Protein AF-A0A286IKY8-F1 (afdb_monomer)

Foldseek 3Di:
DEAEAFDFPVDDDPVLVLCLLLLDLEYEYAALLAQCNVVVVSGIDQVVSRVVVNRQYAHEAECCQVCPNDDCCRHPLVSLLSSLVVCLVSVHQAYEYPQHAQEDDPSSLVSLQSNLVSCVVSNHFYEYENQALRGDLVVVVSGQAYEHHQQQQLDAHDPSCVVCQLRYEYHHEQDQALVSQVVSQVSSLVNVHLYYYYYNHPVNHDDHPHVSVSSVVLQVPQDPFDWDWAQEDAQQDKIKIFGPSAPAKKFKPQDLPDPHGPDIDRMDIDRDRAWTKMWMARPRNSDPRDTDIGIRHYAYQEDEDDAEDDDEEDEEEHQAEYEYQYEYDANYEYEYEYQHDYHDDPNYHYDPNYHYHYYNDGPRD

Structure (mmCIF, N/CA/C/O backbone):
data_AF-A0A286IKY8-F1
#
_entry.id   AF-A0A286IKY8-F1
#
loop_
_atom_site.group_PDB
_atom_site.id
_atom_site.type_symbol
_atom_site.label_atom_id
_atom_site.label_alt_id
_atom_site.label_comp_id
_atom_site.label_asym_id
_atom_site.label_entity_id
_atom_site.label_seq_id
_atom_site.pdbx_PDB_ins_code
_atom_site.Cartn_x
_atom_site.Cartn_y
_atom_site.Cartn_z
_atom_site.occupancy
_atom_site.B_iso_or_equiv
_atom_site.auth_seq_id
_atom_site.auth_comp_id
_atom_site.auth_asym_id
_atom_site.auth_atom_id
_atom_site.pdbx_PDB_model_num
ATOM 1 N N . MET A 1 1 ? 6.540 4.574 1.053 1.00 87.94 1 MET A N 1
ATOM 2 C CA . MET A 1 1 ? 7.949 4.975 1.176 1.00 87.94 1 MET A CA 1
ATOM 3 C C . MET A 1 1 ? 8.767 4.182 0.192 1.00 87.94 1 MET A C 1
ATOM 5 O O . MET A 1 1 ? 8.646 2.967 0.194 1.00 87.94 1 MET A O 1
ATOM 9 N N . VAL A 1 2 ? 9.533 4.868 -0.648 1.00 89.56 2 VAL A N 1
ATOM 10 C CA . VAL A 1 2 ? 10.526 4.278 -1.551 1.00 89.56 2 VAL A CA 1
ATOM 11 C C . VAL A 1 2 ? 11.903 4.558 -0.968 1.00 89.56 2 VAL A C 1
ATOM 13 O O . VAL A 1 2 ? 12.205 5.714 -0.660 1.00 89.56 2 VAL A O 1
ATOM 16 N N . TYR A 1 3 ? 12.705 3.514 -0.790 1.00 91.56 3 TYR A N 1
ATOM 17 C CA . TYR A 1 3 ? 14.070 3.611 -0.290 1.00 91.56 3 TYR A CA 1
ATOM 18 C C . TYR A 1 3 ? 14.942 2.603 -1.039 1.00 91.56 3 TYR A C 1
ATOM 20 O O . TYR A 1 3 ? 14.716 1.406 -0.962 1.00 91.56 3 TYR A O 1
ATOM 28 N N . TYR A 1 4 ? 15.903 3.088 -1.822 1.00 89.50 4 TYR A N 1
ATOM 29 C CA . TYR A 1 4 ? 16.779 2.260 -2.660 1.00 89.50 4 TYR A CA 1
ATOM 30 C C . TYR A 1 4 ? 18.236 2.280 -2.218 1.00 89.50 4 TYR A C 1
ATOM 32 O O . TYR A 1 4 ? 19.081 1.654 -2.864 1.00 89.50 4 TYR A O 1
ATOM 40 N N . SER A 1 5 ? 18.549 2.987 -1.131 1.00 88.06 5 SER A N 1
ATOM 41 C CA . SER A 1 5 ? 19.886 2.935 -0.551 1.00 88.06 5 SER A CA 1
ATOM 42 C C . SER A 1 5 ? 20.205 1.514 -0.111 1.00 88.06 5 SER A C 1
ATOM 44 O O . SER A 1 5 ? 19.348 0.817 0.422 1.00 88.06 5 SER A O 1
ATOM 46 N N . TYR A 1 6 ? 21.446 1.080 -0.301 1.00 89.44 6 TYR A N 1
ATOM 47 C CA . TYR A 1 6 ? 21.861 -0.213 0.223 1.00 89.44 6 TYR A CA 1
ATOM 48 C C . TYR A 1 6 ? 21.881 -0.187 1.757 1.00 89.44 6 TYR A C 1
ATOM 50 O O . TYR A 1 6 ? 22.531 0.662 2.370 1.00 89.44 6 TYR A O 1
ATOM 58 N N . HIS A 1 7 ? 21.230 -1.168 2.371 1.00 90.81 7 HIS A N 1
ATOM 59 C CA . HIS A 1 7 ? 21.381 -1.494 3.781 1.00 90.81 7 HIS A CA 1
ATOM 60 C C . HIS A 1 7 ? 21.280 -3.006 3.976 1.00 90.81 7 HIS A C 1
ATOM 62 O O . HIS A 1 7 ? 20.642 -3.706 3.195 1.00 90.81 7 HIS A O 1
ATOM 68 N N . ASP A 1 8 ? 21.921 -3.506 5.028 1.00 94.00 8 ASP A N 1
ATOM 69 C CA . ASP A 1 8 ? 21.851 -4.909 5.423 1.00 94.00 8 ASP A CA 1
ATOM 70 C C . ASP A 1 8 ? 21.133 -5.015 6.767 1.00 94.00 8 ASP A C 1
ATOM 72 O O . ASP A 1 8 ? 21.665 -4.629 7.811 1.00 94.00 8 ASP A O 1
ATOM 76 N N . ASP A 1 9 ? 19.904 -5.523 6.741 1.00 95.81 9 ASP A N 1
ATOM 77 C CA . ASP A 1 9 ? 19.073 -5.641 7.937 1.00 95.81 9 ASP A CA 1
ATOM 78 C C . ASP A 1 9 ? 19.494 -6.754 8.893 1.00 95.81 9 ASP A C 1
ATOM 80 O O . ASP A 1 9 ? 18.988 -6.790 10.025 1.00 95.81 9 ASP A O 1
ATOM 84 N N . SER A 1 10 ? 20.405 -7.638 8.469 1.00 93.88 10 SER A N 1
ATOM 85 C CA . SER A 1 10 ? 20.982 -8.677 9.327 1.00 93.88 10 SER A CA 1
ATOM 86 C C . SER A 1 10 ? 21.936 -8.101 10.378 1.00 93.88 10 SER A C 1
ATOM 88 O O . SER A 1 10 ? 22.190 -8.738 11.403 1.00 93.88 10 SER A O 1
ATOM 90 N N . ILE A 1 11 ? 22.395 -6.863 10.173 1.00 94.25 11 ILE A N 1
ATOM 91 C CA . ILE A 1 11 ? 23.236 -6.113 11.103 1.00 94.25 11 ILE A CA 1
ATOM 92 C C . ILE A 1 11 ? 22.561 -4.794 11.520 1.00 94.25 11 ILE A C 1
ATOM 94 O O . ILE A 1 11 ? 21.665 -4.294 10.834 1.00 94.25 11 ILE A O 1
ATOM 98 N N . PRO A 1 12 ? 22.947 -4.201 12.665 1.00 95.12 12 PRO A N 1
ATOM 99 C CA . PRO A 1 12 ? 22.440 -2.893 13.062 1.00 95.12 12 PRO A CA 1
ATOM 100 C C . PRO A 1 12 ? 22.751 -1.828 12.005 1.00 95.12 12 PRO A C 1
ATOM 102 O O . PRO A 1 12 ? 23.910 -1.608 11.659 1.00 95.12 12 PRO A O 1
ATOM 105 N N . ASN A 1 13 ? 21.718 -1.141 11.520 1.00 94.38 13 ASN A N 1
ATOM 106 C CA . ASN A 1 13 ? 21.860 -0.053 10.561 1.00 94.38 13 ASN A CA 1
ATOM 107 C C . ASN A 1 13 ? 20.809 1.049 10.813 1.00 94.38 13 ASN A C 1
ATOM 109 O O . ASN A 1 13 ? 19.749 0.814 11.410 1.00 94.38 13 ASN A O 1
ATOM 113 N N . ALA A 1 14 ? 21.132 2.276 10.395 1.00 93.06 14 ALA A N 1
ATOM 114 C CA . ALA A 1 14 ? 20.281 3.441 10.628 1.00 93.06 14 ALA A CA 1
ATOM 115 C C . ALA A 1 14 ? 18.986 3.392 9.806 1.00 93.06 14 ALA A C 1
ATOM 117 O O . ALA A 1 14 ? 17.936 3.746 10.334 1.00 93.06 14 ALA A O 1
ATOM 118 N N . ALA A 1 15 ? 19.042 2.903 8.560 1.00 92.81 15 ALA A N 1
ATOM 119 C CA . ALA A 1 15 ? 17.877 2.800 7.683 1.00 92.81 15 ALA A CA 1
ATOM 120 C C . ALA A 1 15 ? 16.773 1.958 8.338 1.00 92.81 15 ALA A C 1
ATOM 122 O O . ALA A 1 15 ? 15.713 2.487 8.655 1.00 92.81 15 ALA A O 1
ATOM 123 N N . LYS A 1 16 ? 17.061 0.705 8.698 1.00 94.81 16 LYS A N 1
ATOM 124 C CA . LYS A 1 16 ? 16.155 -0.182 9.441 1.00 94.81 16 LYS A CA 1
ATOM 125 C C . LYS A 1 16 ? 15.570 0.483 10.679 1.00 94.81 16 LYS A C 1
ATOM 127 O O . LYS A 1 16 ? 14.360 0.456 10.886 1.00 94.81 16 LYS A O 1
ATOM 132 N N . THR A 1 17 ? 16.422 1.090 11.506 1.00 94.44 17 THR A N 1
ATOM 133 C CA . THR A 1 17 ? 15.991 1.759 12.744 1.00 94.44 17 THR A CA 1
ATOM 134 C C . THR A 1 17 ? 14.979 2.866 12.448 1.00 94.44 17 THR A C 1
ATOM 136 O O . THR A 1 17 ? 13.931 2.950 13.092 1.00 94.44 17 THR A O 1
ATOM 139 N N . ASN A 1 18 ? 15.256 3.677 11.432 1.00 92.62 18 ASN A N 1
ATOM 140 C CA . ASN A 1 18 ? 14.404 4.777 11.018 1.00 92.62 18 ASN A CA 1
ATOM 141 C C . ASN A 1 18 ? 13.069 4.280 10.433 1.00 92.62 18 ASN A C 1
ATOM 143 O O . ASN A 1 18 ? 12.006 4.758 10.833 1.00 92.62 18 ASN A O 1
ATOM 147 N N . ILE A 1 19 ? 13.101 3.261 9.569 1.00 92.50 19 ILE A N 1
ATOM 148 C CA . ILE A 1 19 ? 11.909 2.642 8.969 1.00 92.50 19 ILE A CA 1
ATOM 149 C C . ILE A 1 19 ? 10.996 2.049 10.051 1.00 92.50 19 ILE A C 1
ATOM 151 O O . ILE A 1 19 ? 9.793 2.313 10.064 1.00 92.50 19 ILE A O 1
ATOM 155 N N . LEU A 1 20 ? 11.561 1.289 10.996 1.00 91.50 20 LEU A N 1
ATOM 156 C CA . LEU A 1 20 ? 10.813 0.694 12.112 1.00 91.50 20 LEU A CA 1
ATOM 157 C C . LEU A 1 20 ? 10.229 1.749 13.062 1.00 91.50 20 LEU A C 1
ATOM 159 O O . LEU A 1 20 ? 9.228 1.487 13.734 1.00 91.50 20 LEU A O 1
ATOM 163 N N . THR A 1 21 ? 10.843 2.931 13.113 1.00 89.62 21 THR A N 1
ATOM 164 C CA . THR A 1 21 ? 10.357 4.059 13.910 1.00 89.62 21 THR A CA 1
ATOM 165 C C . THR A 1 21 ? 9.154 4.728 13.251 1.00 89.62 21 THR A C 1
ATOM 167 O O . THR A 1 21 ? 8.161 4.974 13.933 1.00 89.62 21 THR A O 1
ATOM 170 N N . VAL A 1 22 ? 9.215 5.004 11.942 1.00 87.69 22 VAL A N 1
ATOM 171 C CA . VAL A 1 22 ? 8.148 5.746 11.243 1.00 87.69 22 VAL A CA 1
ATOM 172 C C . VAL A 1 22 ? 6.988 4.871 10.767 1.00 87.69 22 VAL A C 1
ATOM 174 O O . VAL A 1 22 ? 5.881 5.377 10.634 1.00 87.69 22 VAL A O 1
ATOM 177 N N . LYS A 1 23 ? 7.223 3.569 10.543 1.00 89.62 23 LYS A N 1
ATOM 178 C CA . LYS A 1 23 ? 6.213 2.557 10.179 1.00 89.62 23 LYS A CA 1
ATOM 179 C C . LYS A 1 23 ? 5.315 2.975 8.999 1.00 89.62 23 LYS A C 1
ATOM 181 O O . LYS A 1 23 ? 4.111 3.151 9.183 1.00 89.62 23 LYS A O 1
ATOM 186 N N . PRO A 1 24 ? 5.868 3.129 7.783 1.00 89.06 24 PRO A N 1
ATOM 187 C CA . PRO A 1 24 ? 5.057 3.512 6.632 1.00 89.06 24 PRO A CA 1
ATOM 188 C C . PRO A 1 24 ? 4.072 2.390 6.263 1.00 89.06 24 PRO A C 1
ATOM 190 O O . PRO A 1 24 ? 4.386 1.214 6.429 1.00 89.06 24 PRO A O 1
ATOM 193 N N . ASP A 1 25 ? 2.918 2.720 5.676 1.00 86.19 25 ASP A N 1
ATOM 194 C CA . ASP A 1 25 ? 1.968 1.696 5.201 1.00 86.19 25 ASP A CA 1
ATOM 195 C C . ASP A 1 25 ? 2.579 0.785 4.128 1.00 86.19 25 ASP A C 1
ATOM 197 O O . ASP A 1 25 ? 2.301 -0.415 4.071 1.00 86.19 25 ASP A O 1
ATOM 201 N N . ILE A 1 26 ? 3.400 1.383 3.260 1.00 91.56 26 ILE A N 1
ATOM 202 C CA . ILE A 1 26 ? 4.091 0.741 2.145 1.00 91.56 26 ILE A CA 1
ATOM 203 C C . ILE A 1 26 ? 5.582 1.060 2.237 1.00 91.56 26 ILE A C 1
ATOM 205 O O . ILE A 1 26 ? 5.962 2.230 2.338 1.00 91.56 26 ILE A O 1
ATOM 209 N N . LEU A 1 27 ? 6.409 0.025 2.125 1.00 94.56 27 LEU A N 1
ATOM 210 C CA . LEU A 1 27 ? 7.852 0.110 1.925 1.00 94.56 27 LEU A CA 1
ATOM 211 C C . LEU A 1 27 ? 8.186 -0.525 0.571 1.00 94.56 27 LEU A C 1
ATOM 213 O O . LEU A 1 27 ? 7.898 -1.700 0.376 1.00 94.56 27 LEU A O 1
ATOM 217 N N . ILE A 1 28 ? 8.763 0.244 -0.345 1.00 95.75 28 ILE A N 1
ATOM 218 C CA . ILE A 1 28 ? 9.339 -0.233 -1.604 1.00 95.75 28 ILE A CA 1
ATOM 219 C C . ILE A 1 28 ? 10.854 -0.179 -1.432 1.00 95.75 28 ILE A C 1
ATOM 221 O O . ILE A 1 28 ? 11.401 0.906 -1.229 1.00 95.75 28 ILE A O 1
ATOM 225 N N . ASP A 1 29 ? 11.496 -1.344 -1.461 1.00 94.81 29 ASP A N 1
ATOM 226 C CA . ASP A 1 29 ? 12.912 -1.506 -1.122 1.00 94.81 29 ASP A CA 1
ATOM 227 C C . ASP A 1 29 ? 13.522 -2.724 -1.840 1.00 94.81 29 ASP A C 1
ATOM 229 O O . ASP A 1 29 ? 12.834 -3.489 -2.519 1.00 94.81 29 ASP A O 1
ATOM 233 N N . ASN A 1 30 ? 14.827 -2.924 -1.701 1.00 92.75 30 ASN A N 1
ATOM 234 C CA . ASN A 1 30 ? 15.568 -4.029 -2.285 1.00 92.75 30 ASN A CA 1
ATOM 235 C C . ASN A 1 30 ? 15.693 -5.183 -1.284 1.00 92.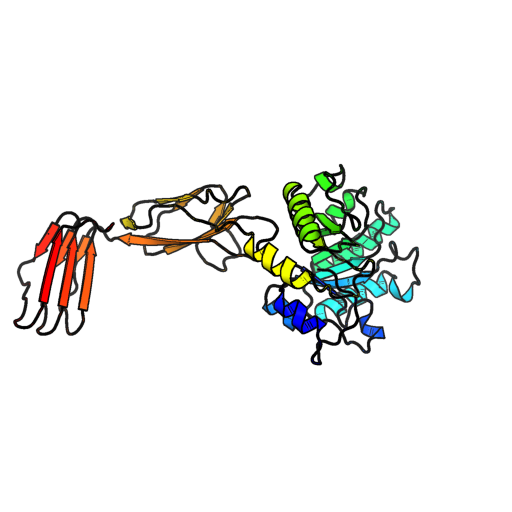75 30 ASN A C 1
ATOM 237 O O . ASN A 1 30 ? 16.496 -5.135 -0.349 1.00 92.75 30 ASN A O 1
ATOM 241 N N . THR A 1 31 ? 14.926 -6.253 -1.497 1.00 95.44 31 THR A N 1
ATOM 242 C CA . THR A 1 31 ? 15.091 -7.502 -0.734 1.00 95.44 31 THR A CA 1
ATOM 243 C C . THR A 1 31 ? 16.221 -8.365 -1.322 1.00 95.44 31 THR A C 1
ATOM 245 O O . THR A 1 31 ? 16.626 -8.139 -2.470 1.00 95.44 31 THR A O 1
ATOM 248 N N . PRO A 1 32 ? 16.729 -9.378 -0.591 1.00 94.75 32 PRO A N 1
ATOM 249 C CA . PRO A 1 32 ? 17.737 -10.320 -1.097 1.00 94.75 32 PRO A CA 1
ATOM 250 C C . PRO A 1 32 ? 17.421 -10.983 -2.450 1.00 94.75 32 PRO A C 1
ATOM 252 O O . PRO A 1 32 ? 18.321 -11.202 -3.258 1.00 94.75 32 PRO A O 1
ATOM 255 N N . GLY A 1 33 ? 16.155 -11.289 -2.722 1.00 93.25 33 GLY A N 1
ATOM 256 C CA . GLY A 1 33 ? 15.657 -11.844 -3.982 1.00 93.25 33 GLY A CA 1
ATOM 257 C C . GLY A 1 33 ? 15.269 -10.801 -5.037 1.00 93.25 33 GLY A C 1
ATOM 258 O O . GLY A 1 33 ? 14.928 -11.175 -6.161 1.00 93.25 33 GLY A O 1
ATOM 259 N N . GLY A 1 34 ? 15.311 -9.510 -4.694 1.00 92.25 34 GLY A N 1
ATOM 260 C CA . GLY A 1 34 ? 14.986 -8.396 -5.585 1.00 92.25 34 GLY A CA 1
ATOM 261 C C . GLY A 1 34 ? 16.071 -8.104 -6.628 1.00 92.25 34 GLY A C 1
ATOM 262 O O . GLY A 1 34 ? 17.008 -8.875 -6.846 1.00 92.25 34 GLY A O 1
ATOM 263 N N . LEU A 1 35 ? 15.962 -6.956 -7.301 1.00 91.00 35 LEU A N 1
ATOM 264 C CA . LEU A 1 35 ? 16.852 -6.568 -8.401 1.00 91.00 35 LEU A CA 1
ATOM 265 C C . LEU A 1 35 ? 18.336 -6.560 -8.017 1.00 91.00 35 LEU A C 1
ATOM 267 O O . LEU A 1 35 ? 19.166 -7.093 -8.756 1.00 91.00 35 LEU A O 1
ATOM 271 N N . TYR A 1 36 ? 18.655 -5.938 -6.882 1.00 88.12 36 TYR A N 1
ATOM 272 C CA . TYR A 1 36 ? 20.033 -5.692 -6.450 1.00 88.12 36 TYR A CA 1
ATOM 273 C C . TYR A 1 36 ? 20.557 -6.714 -5.439 1.00 88.12 36 TYR A C 1
ATOM 275 O O . TYR A 1 36 ? 21.761 -6.759 -5.203 1.00 88.12 36 TYR A O 1
ATOM 283 N N . GLY A 1 37 ? 19.694 -7.569 -4.887 1.00 84.06 37 GLY A N 1
ATOM 284 C CA . GLY A 1 37 ? 20.073 -8.546 -3.868 1.00 84.06 37 GLY A CA 1
ATOM 285 C C . GLY A 1 37 ? 21.242 -9.460 -4.273 1.00 84.06 37 GLY A C 1
ATOM 286 O O . GLY A 1 37 ? 22.227 -9.508 -3.535 1.00 84.06 37 GLY A O 1
ATOM 287 N N . PRO A 1 38 ? 21.256 -10.070 -5.479 1.00 81.75 38 PRO A N 1
ATOM 288 C CA . PRO A 1 38 ? 22.392 -10.880 -5.933 1.00 81.75 38 PRO A CA 1
ATOM 289 C C . PRO A 1 38 ? 23.724 -10.118 -6.009 1.00 81.75 38 PRO A C 1
ATOM 291 O O . PRO A 1 38 ? 24.781 -10.690 -5.752 1.00 81.75 38 PRO A O 1
ATOM 294 N N . GLY A 1 39 ? 23.684 -8.825 -6.352 1.00 78.88 39 GLY A N 1
ATOM 295 C CA . GLY A 1 39 ? 24.868 -7.956 -6.378 1.00 78.88 39 GLY A CA 1
ATOM 296 C C . GLY A 1 39 ? 25.340 -7.534 -4.984 1.00 78.88 39 GLY A C 1
ATOM 297 O O . GLY A 1 39 ? 26.502 -7.180 -4.811 1.00 78.88 39 GLY A O 1
ATOM 298 N N . ASN A 1 40 ? 24.458 -7.639 -3.994 1.00 81.62 40 ASN A N 1
ATOM 299 C CA . ASN A 1 40 ? 24.672 -7.250 -2.608 1.00 81.62 40 ASN A CA 1
ATOM 300 C C . ASN A 1 40 ? 24.898 -8.467 -1.698 1.00 81.62 40 ASN A C 1
ATOM 302 O O . ASN A 1 40 ? 24.509 -8.454 -0.542 1.00 81.62 40 ASN A O 1
ATOM 306 N N . PHE A 1 41 ? 25.483 -9.558 -2.199 1.00 86.00 41 PHE A N 1
ATOM 307 C CA . PHE A 1 41 ? 25.698 -10.786 -1.411 1.00 86.00 41 PHE A CA 1
ATOM 308 C C . PHE A 1 41 ? 24.411 -11.382 -0.806 1.00 86.00 41 PHE A C 1
ATOM 310 O O . PHE A 1 41 ? 24.464 -12.072 0.211 1.00 86.00 41 PHE A O 1
ATOM 317 N N . ASN A 1 42 ? 23.259 -11.143 -1.442 1.00 84.06 42 ASN A N 1
ATOM 318 C CA . ASN A 1 42 ? 21.929 -11.499 -0.943 1.00 84.06 42 ASN A CA 1
ATOM 319 C C . ASN A 1 42 ? 21.602 -10.876 0.427 1.00 84.06 42 ASN A C 1
ATOM 321 O O . ASN A 1 42 ? 20.874 -11.469 1.222 1.00 84.06 42 ASN A O 1
ATOM 325 N N . SER A 1 43 ? 22.132 -9.686 0.712 1.00 88.62 43 SER A N 1
ATOM 326 C CA . SER A 1 43 ? 21.675 -8.836 1.809 1.00 88.62 43 SER A CA 1
ATOM 327 C C . SER A 1 43 ? 20.768 -7.716 1.286 1.00 88.62 43 SER A C 1
ATOM 329 O O . SER A 1 43 ? 20.701 -7.440 0.083 1.00 88.62 43 SER A O 1
ATOM 331 N N . GLY A 1 44 ? 20.016 -7.098 2.193 1.00 92.88 44 GLY A N 1
ATOM 332 C CA . GLY A 1 44 ? 19.038 -6.072 1.850 1.00 92.88 44 GLY A CA 1
ATOM 333 C C . GLY A 1 44 ? 18.014 -5.849 2.957 1.00 92.88 44 GLY A C 1
ATOM 334 O O . GLY A 1 44 ? 18.219 -6.232 4.116 1.00 92.88 44 GLY A O 1
ATOM 335 N N . CYS A 1 45 ? 16.871 -5.298 2.555 1.00 95.19 45 CYS A N 1
ATOM 336 C CA . CYS A 1 45 ? 15.668 -5.218 3.370 1.00 95.19 45 CYS A CA 1
ATOM 337 C C . CYS A 1 45 ? 15.142 -6.629 3.686 1.00 95.19 45 CYS A C 1
ATOM 339 O O . CYS A 1 45 ? 14.817 -7.382 2.767 1.00 95.19 45 CYS A O 1
ATOM 341 N N . ILE A 1 46 ? 15.009 -6.982 4.973 1.00 96.44 46 ILE A N 1
ATOM 342 C CA . ILE A 1 46 ? 14.454 -8.276 5.422 1.00 96.44 46 ILE A CA 1
ATOM 343 C C . ILE A 1 46 ? 12.956 -8.106 5.753 1.00 96.44 46 ILE A C 1
ATOM 345 O O . ILE A 1 46 ? 12.621 -7.566 6.814 1.00 96.44 46 ILE A O 1
ATOM 349 N N . PRO A 1 47 ? 12.022 -8.586 4.903 1.00 96.38 47 PRO A N 1
ATOM 350 C CA . PRO A 1 47 ? 10.591 -8.292 5.033 1.00 96.38 47 PRO A CA 1
ATOM 351 C C . PRO A 1 47 ? 9.945 -8.712 6.358 1.00 96.38 47 PRO A C 1
ATOM 353 O O . PRO A 1 47 ? 9.019 -8.048 6.832 1.00 96.38 47 PRO A O 1
ATOM 356 N N . SER A 1 48 ? 10.418 -9.791 6.986 1.00 94.88 48 SER A N 1
ATOM 357 C CA . SER A 1 48 ? 9.850 -10.315 8.238 1.00 94.88 48 SER A CA 1
ATOM 358 C C . SER A 1 48 ? 9.963 -9.338 9.417 1.00 94.88 48 SER A C 1
ATOM 360 O O . SER A 1 48 ? 9.118 -9.360 10.312 1.00 94.88 48 SER A O 1
ATOM 362 N N . TYR A 1 49 ? 10.933 -8.417 9.405 1.00 95.12 49 TYR A N 1
ATOM 363 C CA . TYR A 1 49 ? 11.048 -7.385 10.441 1.00 95.12 49 TYR A CA 1
ATOM 364 C C . TYR A 1 49 ? 9.954 -6.320 10.362 1.00 95.12 49 TYR A C 1
ATOM 366 O O . TYR A 1 49 ? 9.568 -5.771 11.396 1.00 95.12 49 TYR A O 1
ATOM 374 N N . TYR A 1 50 ? 9.441 -6.058 9.160 1.00 94.56 50 TYR A N 1
ATOM 375 C CA . TYR A 1 50 ? 8.493 -4.980 8.879 1.00 94.56 50 TYR A CA 1
ATOM 376 C C . TYR A 1 50 ? 7.052 -5.486 8.789 1.00 94.56 50 TYR A C 1
ATOM 378 O O . TYR A 1 50 ? 6.135 -4.866 9.326 1.00 94.56 50 TYR A O 1
ATOM 386 N N . THR A 1 51 ? 6.842 -6.640 8.155 1.00 89.69 51 THR A N 1
ATOM 387 C CA . THR A 1 51 ? 5.505 -7.219 7.935 1.00 89.69 51 THR A CA 1
ATOM 388 C C . THR A 1 51 ? 4.777 -7.545 9.240 1.00 89.69 51 THR A C 1
ATOM 390 O O . THR A 1 51 ? 3.573 -7.320 9.333 1.00 89.69 51 THR A O 1
ATOM 393 N N . GLN A 1 52 ? 5.497 -7.962 10.288 1.00 87.62 52 GLN A N 1
ATOM 394 C CA . GLN A 1 52 ? 4.937 -8.146 11.638 1.00 87.62 52 GLN A CA 1
ATOM 395 C C . GLN A 1 52 ? 4.377 -6.850 12.259 1.00 87.62 52 GLN A C 1
ATOM 397 O O . GLN A 1 52 ? 3.566 -6.907 13.179 1.00 87.62 52 GLN A O 1
ATOM 402 N N . LEU A 1 53 ? 4.798 -5.682 11.762 1.00 85.25 53 LEU A N 1
ATOM 403 C CA . LEU A 1 53 ? 4.302 -4.365 12.173 1.00 85.25 53 LEU A CA 1
ATOM 404 C C . LEU A 1 53 ? 3.170 -3.853 11.268 1.00 85.25 53 LEU A C 1
ATOM 406 O O . LEU A 1 53 ? 2.752 -2.708 11.408 1.00 85.25 53 LEU A O 1
ATOM 410 N N . GLY A 1 54 ? 2.694 -4.673 10.326 1.00 87.62 54 GLY A N 1
ATOM 411 C CA . GLY A 1 54 ? 1.675 -4.295 9.345 1.00 87.62 54 GLY A CA 1
ATOM 412 C C . GLY A 1 54 ? 2.209 -3.527 8.130 1.00 87.62 54 GLY A C 1
ATOM 413 O O . GLY A 1 54 ? 1.417 -3.153 7.266 1.00 87.62 54 GLY A O 1
ATOM 414 N N . ILE A 1 55 ? 3.528 -3.321 8.025 1.00 88.94 55 ILE A N 1
ATOM 415 C CA . ILE A 1 55 ? 4.155 -2.636 6.886 1.00 88.94 55 ILE A CA 1
ATOM 416 C C . ILE A 1 55 ? 4.103 -3.551 5.658 1.00 88.94 55 ILE A C 1
ATOM 418 O O . ILE A 1 55 ? 4.572 -4.693 5.686 1.00 88.94 55 ILE A O 1
ATOM 422 N N . LYS A 1 56 ? 3.561 -3.042 4.549 1.00 92.69 56 LYS A N 1
ATOM 423 C CA . LYS A 1 56 ? 3.490 -3.765 3.274 1.00 92.69 56 LYS A CA 1
ATOM 424 C C . LYS A 1 56 ? 4.807 -3.592 2.520 1.00 92.69 56 LYS A C 1
ATOM 426 O O . LYS A 1 56 ? 5.030 -2.553 1.903 1.00 92.69 56 LYS A O 1
ATOM 431 N N . VAL A 1 57 ? 5.663 -4.608 2.569 1.00 96.00 57 VAL A N 1
ATOM 432 C CA . VAL A 1 57 ? 6.953 -4.604 1.864 1.00 96.00 57 VAL A CA 1
ATOM 433 C C . VAL A 1 57 ? 6.778 -5.080 0.422 1.00 96.00 57 VAL A C 1
ATOM 435 O O . VAL A 1 57 ? 6.313 -6.202 0.195 1.00 96.00 57 VAL A O 1
ATOM 438 N N . PHE A 1 58 ? 7.162 -4.223 -0.520 1.00 97.06 58 PHE A N 1
ATOM 439 C CA . PHE A 1 58 ? 7.300 -4.498 -1.942 1.00 97.06 58 PHE A CA 1
ATOM 440 C C . PHE A 1 58 ? 8.785 -4.585 -2.282 1.00 97.06 58 PHE A C 1
ATOM 442 O O . PHE A 1 58 ? 9.530 -3.638 -2.026 1.00 97.06 58 PHE A O 1
ATOM 449 N N . SER A 1 59 ? 9.209 -5.710 -2.852 1.00 96.56 59 SER A N 1
ATOM 450 C CA . SER A 1 59 ? 10.570 -5.821 -3.375 1.00 96.56 59 SER A CA 1
ATOM 451 C C . SER A 1 59 ? 10.654 -5.204 -4.766 1.00 96.56 59 SER A C 1
ATOM 453 O O . SER A 1 59 ? 9.739 -5.369 -5.566 1.00 96.56 59 SER A O 1
ATOM 455 N N . ASN A 1 60 ? 11.730 -4.478 -5.045 1.00 94.94 60 ASN A N 1
ATOM 456 C CA . ASN A 1 60 ? 11.943 -3.813 -6.322 1.00 94.94 60 ASN A CA 1
ATOM 457 C C . ASN A 1 60 ? 12.534 -4.761 -7.381 1.00 94.94 60 ASN A C 1
ATOM 459 O O . ASN A 1 60 ? 13.589 -5.374 -7.179 1.00 94.94 60 ASN A O 1
ATOM 463 N N . ILE A 1 61 ? 11.893 -4.805 -8.547 1.00 95.19 61 ILE A N 1
ATOM 464 C CA . ILE A 1 61 ? 12.408 -5.350 -9.806 1.00 95.19 61 ILE A CA 1
ATOM 465 C C . ILE A 1 61 ? 12.248 -4.306 -10.917 1.00 95.19 61 ILE A C 1
ATOM 467 O O . ILE A 1 61 ? 11.569 -3.301 -10.755 1.00 95.19 61 ILE A O 1
ATOM 471 N N . THR A 1 62 ? 12.867 -4.524 -12.076 1.00 95.25 62 THR A N 1
ATOM 472 C CA . THR A 1 62 ? 12.757 -3.590 -13.206 1.00 95.25 62 THR A CA 1
ATOM 473 C C . THR A 1 62 ? 12.330 -4.313 -14.471 1.00 95.25 62 THR A C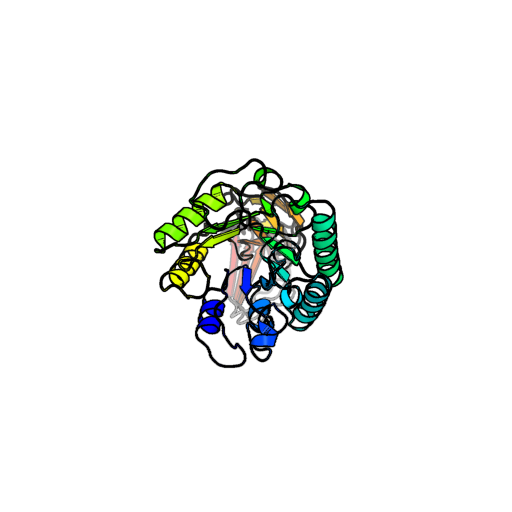 1
ATOM 475 O O . THR A 1 62 ? 12.890 -5.353 -14.834 1.00 95.25 62 THR A O 1
ATOM 478 N N . GLY A 1 63 ? 11.328 -3.757 -15.146 1.00 94.38 63 GLY A N 1
ATOM 479 C CA . GLY A 1 63 ? 10.879 -4.204 -16.453 1.00 94.38 63 GLY A CA 1
ATOM 480 C C . GLY A 1 63 ? 11.835 -3.776 -17.558 1.00 94.38 63 GLY A C 1
ATOM 481 O O . GLY A 1 63 ? 11.907 -4.458 -18.575 1.00 94.38 63 GLY A O 1
ATOM 482 N N . GLY A 1 64 ? 12.590 -2.683 -17.378 1.00 94.00 64 GLY A N 1
ATOM 483 C CA . GLY A 1 64 ? 13.396 -2.077 -18.444 1.00 94.00 64 GLY A CA 1
ATOM 484 C C . GLY A 1 64 ? 12.568 -1.783 -19.687 1.00 94.00 64 GLY A C 1
ATOM 485 O O . GLY A 1 64 ? 13.001 -2.114 -20.795 1.00 94.00 64 GLY A O 1
ATOM 486 N N . TYR A 1 65 ? 11.354 -1.269 -19.475 1.00 95.00 65 TYR A N 1
ATOM 487 C CA . TYR A 1 65 ? 10.309 -1.083 -20.477 1.00 95.00 65 TYR A CA 1
ATOM 488 C C . TYR A 1 65 ? 10.074 -2.381 -21.257 1.00 95.00 65 TYR A C 1
ATOM 490 O O . TYR A 1 65 ? 10.229 -2.450 -22.477 1.00 95.00 65 TYR A O 1
ATOM 498 N N . GLU A 1 66 ? 9.781 -3.442 -20.499 1.00 96.06 66 GLU A N 1
ATOM 499 C CA . GLU A 1 66 ? 9.546 -4.811 -20.975 1.00 96.06 66 GLU A CA 1
ATOM 500 C C . GLU A 1 66 ? 10.715 -5.363 -21.816 1.00 96.06 66 GLU A C 1
ATOM 502 O O . GLU A 1 66 ? 10.544 -5.892 -22.915 1.00 96.06 66 GLU A O 1
ATOM 507 N N . ALA A 1 67 ? 11.921 -5.240 -21.253 1.00 90.00 67 ALA A N 1
ATOM 508 C CA . ALA A 1 67 ? 13.211 -5.669 -21.791 1.00 90.00 67 ALA A CA 1
ATOM 509 C C . ALA A 1 67 ? 13.682 -4.931 -23.059 1.00 90.00 67 ALA A C 1
ATOM 511 O O . ALA A 1 67 ? 14.518 -5.456 -23.797 1.00 90.00 67 ALA A O 1
ATOM 512 N N . THR A 1 68 ? 13.189 -3.715 -23.311 1.00 86.88 68 THR A N 1
ATOM 513 C CA . THR A 1 68 ? 13.553 -2.943 -24.512 1.00 86.88 68 THR A CA 1
ATOM 514 C C . THR A 1 68 ? 14.718 -1.973 -24.308 1.00 86.88 68 THR A C 1
ATOM 516 O O . THR A 1 68 ? 15.425 -1.685 -25.273 1.00 86.88 68 THR A O 1
ATOM 519 N N . THR A 1 69 ? 14.968 -1.483 -23.088 1.00 82.62 69 THR A N 1
ATOM 520 C CA . THR A 1 69 ? 15.968 -0.413 -22.856 1.00 82.62 69 THR A CA 1
ATOM 521 C C . THR A 1 69 ? 17.143 -0.809 -21.966 1.00 82.62 69 THR A C 1
ATOM 523 O O . THR A 1 69 ? 18.157 -0.110 -21.940 1.00 82.62 69 THR A O 1
ATOM 526 N N . ARG A 1 70 ? 17.039 -1.921 -21.234 1.00 74.25 70 ARG A N 1
ATOM 527 C CA . ARG A 1 70 ? 18.068 -2.389 -20.295 1.00 74.25 70 ARG A CA 1
ATOM 528 C C . ARG A 1 70 ? 18.624 -3.757 -20.687 1.00 74.25 70 ARG A C 1
ATOM 530 O O . ARG A 1 70 ? 17.932 -4.525 -21.356 1.00 74.25 70 ARG A O 1
ATOM 537 N N . PRO A 1 71 ? 19.852 -4.098 -20.250 1.00 75.06 71 PRO A N 1
ATOM 538 C CA . PRO A 1 71 ? 20.457 -5.379 -20.572 1.00 75.06 71 PRO A CA 1
ATOM 539 C C . PRO A 1 71 ? 19.590 -6.577 -20.138 1.00 75.06 71 PRO A C 1
ATOM 541 O O . PRO A 1 71 ? 19.055 -6.588 -19.029 1.00 75.06 71 PRO A O 1
ATOM 544 N N . PRO A 1 72 ? 19.507 -7.642 -20.953 1.00 69.19 72 PRO A N 1
ATOM 545 C CA . PRO A 1 72 ? 18.564 -8.742 -20.733 1.00 69.19 72 PRO A CA 1
ATOM 546 C C . PRO A 1 72 ? 18.794 -9.516 -19.424 1.00 69.19 72 PRO A C 1
ATOM 548 O O . PRO A 1 72 ? 17.862 -10.123 -18.891 1.00 69.19 72 PRO A O 1
ATOM 551 N N . TYR A 1 73 ? 20.007 -9.482 -18.860 1.00 66.88 73 TYR A N 1
ATOM 552 C CA . TYR A 1 73 ? 20.309 -10.150 -17.590 1.00 66.88 73 TYR A CA 1
ATOM 553 C C . TYR A 1 73 ? 19.598 -9.509 -16.384 1.00 66.88 73 TYR A C 1
ATOM 555 O O . TYR A 1 73 ? 19.383 -10.181 -15.376 1.00 66.88 73 TYR A O 1
ATOM 563 N N . THR A 1 74 ? 19.145 -8.256 -16.484 1.00 78.31 74 THR A N 1
ATOM 564 C CA . THR A 1 74 ? 18.320 -7.627 -15.443 1.00 78.31 74 THR A CA 1
ATOM 565 C C . THR A 1 74 ? 16.837 -7.591 -15.774 1.00 78.31 74 THR A C 1
ATOM 567 O O . THR A 1 74 ? 16.055 -7.547 -14.836 1.00 78.31 74 THR A O 1
ATOM 570 N N . THR A 1 75 ? 16.426 -7.670 -17.040 1.00 87.62 75 THR A N 1
ATOM 571 C CA . THR A 1 75 ? 15.047 -7.298 -17.432 1.00 87.62 75 THR A CA 1
ATOM 572 C C . THR A 1 75 ? 14.292 -8.346 -18.235 1.00 87.62 75 THR A C 1
ATOM 574 O O . THR A 1 75 ? 13.096 -8.184 -18.481 1.00 87.62 75 THR A O 1
ATOM 577 N N . SER A 1 76 ? 14.941 -9.449 -18.632 1.00 92.81 76 SER A N 1
ATOM 578 C CA . SER A 1 76 ? 14.239 -10.518 -19.347 1.00 92.81 76 SER A CA 1
ATOM 579 C C . SER A 1 76 ? 13.079 -11.079 -18.520 1.00 92.81 76 SER A C 1
ATOM 581 O O . SER A 1 76 ? 13.154 -11.160 -17.290 1.00 92.81 76 SER A O 1
ATOM 583 N N . LEU A 1 77 ? 12.021 -11.517 -19.210 1.00 95.38 77 LEU A N 1
ATOM 584 C CA . LEU A 1 77 ? 10.845 -12.097 -18.563 1.00 95.38 77 LEU A CA 1
ATOM 585 C C . LEU A 1 77 ? 11.246 -13.262 -17.651 1.00 95.38 77 LEU A C 1
ATOM 587 O O . LEU A 1 77 ? 10.851 -13.297 -16.494 1.00 95.38 77 LEU A O 1
ATOM 591 N N . ALA A 1 78 ? 12.103 -14.166 -18.134 1.00 95.50 78 ALA A N 1
ATOM 592 C CA . ALA A 1 78 ? 12.583 -15.302 -17.350 1.00 95.50 78 ALA A CA 1
ATOM 593 C C . ALA A 1 78 ? 13.274 -14.872 -16.043 1.00 95.50 78 ALA A C 1
ATOM 595 O O . ALA A 1 78 ? 13.018 -15.456 -14.991 1.00 95.50 78 ALA A O 1
ATOM 596 N N . ASN A 1 79 ? 14.104 -13.826 -16.085 1.00 93.38 79 ASN A N 1
ATOM 597 C CA . ASN A 1 79 ? 14.779 -13.326 -14.887 1.00 93.38 79 ASN A CA 1
ATOM 598 C C . ASN A 1 79 ? 13.794 -12.709 -13.895 1.00 93.38 79 ASN A C 1
ATOM 600 O O . ASN A 1 79 ? 13.883 -13.001 -12.706 1.00 93.38 79 ASN A O 1
ATOM 604 N N . ASN A 1 80 ? 12.837 -11.907 -14.362 1.00 96.06 80 ASN A N 1
ATOM 605 C CA . ASN A 1 80 ? 11.841 -11.315 -13.471 1.00 96.06 80 ASN A CA 1
ATOM 606 C C . ASN A 1 80 ? 10.885 -12.361 -12.885 1.00 96.06 80 ASN A C 1
ATOM 608 O O . ASN A 1 80 ? 10.616 -12.319 -11.689 1.00 96.06 80 ASN A O 1
ATOM 612 N N . LEU A 1 81 ? 10.482 -13.380 -13.651 1.00 97.12 81 LEU A N 1
ATOM 613 C CA . LEU A 1 81 ? 9.710 -14.507 -13.115 1.00 97.12 81 LEU A CA 1
ATOM 614 C C . LEU A 1 81 ? 10.468 -15.260 -12.009 1.00 97.12 81 LEU A C 1
ATOM 616 O O . LEU A 1 81 ? 9.862 -15.641 -11.007 1.00 97.12 81 LEU A O 1
ATOM 620 N N . ASN A 1 82 ? 11.785 -15.439 -12.154 1.00 95.62 82 ASN A N 1
ATOM 621 C CA . ASN A 1 82 ? 12.619 -16.041 -11.111 1.00 95.62 82 ASN A CA 1
ATOM 622 C C . ASN A 1 82 ? 12.757 -15.136 -9.878 1.00 95.62 82 ASN A C 1
ATOM 624 O O . ASN A 1 82 ? 12.717 -15.637 -8.754 1.00 95.62 82 ASN A O 1
ATOM 628 N N . ARG A 1 83 ? 12.871 -13.813 -10.063 1.00 95.38 83 ARG A N 1
ATOM 629 C CA . ARG A 1 83 ? 12.894 -12.859 -8.942 1.00 95.38 83 ARG A CA 1
ATOM 630 C C . ARG A 1 83 ? 11.602 -12.890 -8.145 1.00 95.38 83 ARG A C 1
ATOM 632 O O . ARG A 1 83 ? 11.672 -12.954 -6.931 1.00 95.38 83 ARG A O 1
ATOM 639 N N . ILE A 1 84 ? 10.440 -12.952 -8.794 1.00 97.62 84 ILE A N 1
ATOM 640 C CA . ILE A 1 84 ? 9.146 -13.035 -8.093 1.00 97.62 84 ILE A CA 1
ATOM 641 C C . ILE A 1 84 ? 9.094 -14.264 -7.167 1.00 97.62 84 ILE A C 1
ATOM 643 O O . ILE A 1 84 ? 8.624 -14.173 -6.033 1.00 97.62 84 ILE A O 1
ATOM 647 N N . ILE A 1 85 ? 9.650 -15.401 -7.604 1.00 96.81 85 ILE A N 1
ATOM 648 C CA . ILE A 1 85 ? 9.782 -16.602 -6.761 1.00 96.81 85 ILE A CA 1
ATOM 649 C C . ILE A 1 85 ? 10.729 -16.341 -5.580 1.00 96.81 85 ILE A C 1
ATOM 651 O O . ILE A 1 85 ? 10.411 -16.695 -4.447 1.00 96.81 85 ILE A O 1
ATOM 655 N N . ALA A 1 86 ? 11.880 -15.706 -5.812 1.00 95.81 86 ALA A N 1
ATOM 656 C CA . ALA A 1 86 ? 12.834 -15.381 -4.749 1.00 95.81 86 ALA A CA 1
ATOM 657 C C . ALA A 1 86 ? 12.258 -14.379 -3.728 1.00 95.81 86 ALA A C 1
ATOM 659 O O . ALA A 1 86 ? 12.382 -14.577 -2.524 1.00 95.81 86 ALA A O 1
ATOM 660 N N . ILE A 1 87 ? 11.533 -13.362 -4.192 1.00 95.81 87 ILE A N 1
ATOM 661 C CA . ILE A 1 87 ? 10.835 -12.362 -3.372 1.00 95.81 87 ILE A CA 1
ATOM 662 C C . ILE A 1 87 ? 9.808 -13.031 -2.452 1.00 95.81 87 ILE A C 1
ATOM 664 O O . ILE A 1 87 ? 9.682 -12.669 -1.279 1.00 95.81 87 ILE A O 1
ATOM 668 N N . LYS A 1 88 ? 9.104 -14.057 -2.948 1.00 95.31 88 LYS A N 1
ATOM 669 C CA . LYS A 1 88 ? 8.221 -14.875 -2.110 1.00 95.31 88 LYS A CA 1
ATOM 670 C C . LYS A 1 88 ? 8.992 -15.600 -1.003 1.00 95.31 88 LYS A C 1
ATOM 672 O O . LYS A 1 88 ? 8.511 -15.649 0.130 1.00 95.31 88 LYS A O 1
ATOM 677 N N . VAL A 1 89 ? 10.167 -16.150 -1.314 1.00 95.25 89 VAL A N 1
ATOM 678 C CA . VAL A 1 89 ? 11.045 -16.825 -0.339 1.00 95.25 89 VAL A CA 1
ATOM 679 C C . VAL A 1 89 ? 11.550 -15.851 0.731 1.00 95.25 89 VAL A C 1
ATOM 681 O O . VAL A 1 89 ? 11.595 -16.222 1.904 1.00 95.25 89 VAL A O 1
ATOM 684 N N . ASP A 1 90 ? 11.814 -14.593 0.369 1.00 93.44 90 ASP A N 1
ATOM 685 C CA . ASP A 1 90 ? 12.169 -13.525 1.317 1.00 93.44 90 ASP A CA 1
ATOM 686 C C . ASP A 1 90 ? 11.023 -13.150 2.274 1.00 93.44 90 ASP A C 1
ATOM 688 O O . ASP A 1 90 ? 11.225 -12.384 3.216 1.00 93.44 90 ASP A O 1
ATOM 692 N N . GLN A 1 91 ? 9.812 -13.672 2.050 1.00 92.06 91 GLN A N 1
ATOM 693 C CA . GLN A 1 91 ? 8.587 -13.322 2.776 1.00 92.06 91 GLN A CA 1
ATOM 694 C C . GLN A 1 91 ? 8.138 -11.872 2.552 1.00 92.06 91 GLN A C 1
ATOM 696 O O . GLN A 1 91 ? 7.370 -11.319 3.346 1.00 92.06 91 GLN A O 1
ATOM 701 N N . ALA A 1 92 ? 8.569 -11.247 1.454 1.00 90.75 92 ALA A N 1
ATOM 702 C CA . ALA A 1 92 ? 7.895 -10.052 0.978 1.00 90.75 92 ALA A CA 1
ATOM 703 C C . ALA A 1 92 ? 6.457 -10.422 0.605 1.00 90.75 92 ALA A C 1
ATOM 705 O O . ALA A 1 92 ? 6.165 -11.528 0.146 1.00 90.75 92 ALA A O 1
ATOM 706 N N . THR A 1 93 ? 5.535 -9.491 0.822 1.00 85.44 93 THR A N 1
ATOM 707 C CA . THR A 1 93 ? 4.124 -9.743 0.499 1.00 85.44 93 THR A CA 1
ATOM 708 C C . THR A 1 93 ? 3.785 -9.291 -0.917 1.00 85.44 93 THR A C 1
ATOM 710 O O . THR A 1 93 ? 2.674 -9.545 -1.386 1.00 85.44 93 THR A O 1
ATOM 713 N N . ARG A 1 94 ? 4.698 -8.561 -1.578 1.00 93.31 94 ARG A N 1
ATOM 714 C CA . ARG A 1 94 ? 4.407 -7.766 -2.772 1.00 93.31 94 ARG A CA 1
ATOM 715 C C . ARG A 1 94 ? 5.656 -7.515 -3.627 1.00 93.31 94 ARG A C 1
ATOM 717 O O . ARG A 1 94 ? 6.777 -7.620 -3.133 1.00 93.31 94 ARG A O 1
ATOM 724 N N . ASP A 1 95 ? 5.430 -7.142 -4.879 1.00 95.88 95 ASP A N 1
ATOM 725 C CA . ASP A 1 95 ? 6.437 -6.871 -5.907 1.00 95.88 95 ASP A CA 1
ATOM 726 C C . ASP A 1 95 ? 6.201 -5.496 -6.557 1.00 95.88 95 ASP A C 1
ATOM 728 O O . ASP A 1 95 ? 5.054 -5.089 -6.777 1.00 95.88 95 ASP A O 1
ATOM 732 N N . PHE A 1 96 ? 7.278 -4.768 -6.832 1.00 97.12 96 PHE A N 1
ATOM 733 C CA . PHE A 1 96 ? 7.277 -3.454 -7.470 1.00 97.12 96 PHE A CA 1
ATOM 734 C C . PHE A 1 96 ? 8.050 -3.544 -8.785 1.00 97.12 96 PHE A C 1
ATOM 736 O O . PHE A 1 96 ? 9.270 -3.691 -8.776 1.00 97.12 96 PHE A O 1
ATOM 743 N N . LEU A 1 97 ? 7.340 -3.450 -9.913 1.00 97.69 97 LEU A N 1
ATOM 744 C CA . LEU A 1 97 ? 7.939 -3.468 -11.244 1.00 97.69 97 LEU A CA 1
ATOM 745 C C . LEU A 1 97 ? 8.175 -2.037 -11.730 1.00 97.69 97 LEU A C 1
ATOM 747 O O . LEU A 1 97 ? 7.243 -1.340 -12.141 1.00 97.69 97 LEU A O 1
ATOM 751 N N . ASP A 1 98 ? 9.437 -1.624 -11.692 1.00 95.88 98 ASP A N 1
ATOM 752 C CA . ASP A 1 98 ? 9.883 -0.320 -12.164 1.00 95.88 98 ASP A CA 1
ATOM 753 C C . ASP A 1 98 ? 10.065 -0.267 -13.686 1.00 95.88 98 ASP A C 1
ATOM 755 O O . ASP A 1 98 ? 10.297 -1.295 -14.326 1.00 95.88 98 ASP A O 1
ATOM 759 N N . GLU A 1 99 ? 10.052 0.941 -14.252 1.00 95.56 99 GLU A N 1
ATOM 760 C CA . GLU A 1 99 ? 10.289 1.203 -15.678 1.00 95.56 99 GLU A CA 1
ATOM 761 C C . GLU A 1 99 ? 9.323 0.433 -16.588 1.00 95.56 99 GLU A C 1
ATOM 763 O O . GLU A 1 99 ? 9.730 -0.390 -17.411 1.00 95.56 99 GLU A O 1
ATOM 768 N N . VAL A 1 100 ? 8.029 0.682 -16.408 1.00 97.69 100 VAL A N 1
ATOM 769 C CA . VAL A 1 100 ? 6.948 0.091 -17.209 1.00 97.69 100 VAL A CA 1
ATOM 770 C C . VAL A 1 100 ? 6.581 1.033 -18.355 1.00 97.69 100 VAL A C 1
ATOM 772 O O . VAL A 1 100 ? 6.554 2.251 -18.186 1.00 97.69 100 VAL A O 1
ATOM 775 N N . SER A 1 101 ? 6.272 0.503 -19.537 1.00 97.94 101 SER A N 1
ATOM 776 C CA . SER A 1 101 ? 5.756 1.345 -20.624 1.00 97.94 101 SER A CA 1
ATOM 777 C C . SER A 1 101 ? 4.373 1.898 -20.282 1.00 97.94 101 SER A C 1
ATOM 779 O O . SER A 1 101 ? 3.474 1.150 -19.904 1.00 97.94 101 SER A O 1
ATOM 781 N N . SER A 1 102 ? 4.159 3.199 -20.490 1.00 98.06 102 SER A N 1
ATOM 782 C CA . SER A 1 102 ? 2.856 3.833 -20.246 1.00 98.06 102 SER A CA 1
ATOM 783 C C . SER A 1 102 ? 1.784 3.438 -21.262 1.00 98.06 102 SER A C 1
ATOM 785 O O . SER A 1 102 ? 0.613 3.375 -20.910 1.00 98.06 102 SER A O 1
ATOM 787 N N . PHE A 1 103 ? 2.170 3.109 -22.499 1.00 98.19 103 PHE A N 1
ATOM 788 C CA . PHE A 1 103 ? 1.282 2.597 -23.550 1.00 98.19 103 PHE A CA 1
ATOM 789 C C . PHE A 1 103 ? 1.884 1.331 -24.178 1.00 98.19 103 PHE A C 1
ATOM 791 O O . PHE A 1 103 ? 2.438 1.391 -25.280 1.00 98.19 103 PHE A O 1
ATOM 798 N N . PRO A 1 104 ? 1.839 0.182 -23.477 1.00 98.06 104 PRO A N 1
ATOM 799 C CA . PRO A 1 104 ? 2.490 -1.033 -23.942 1.00 98.06 104 PRO A CA 1
ATOM 800 C C . PRO A 1 104 ? 1.831 -1.561 -25.224 1.00 98.06 104 PRO A C 1
ATOM 802 O O . PRO A 1 104 ? 0.606 -1.664 -25.331 1.00 98.06 104 PRO A O 1
ATOM 805 N N . ASN A 1 105 ? 2.646 -1.950 -26.203 1.00 97.56 105 ASN A N 1
ATOM 806 C CA . ASN A 1 105 ? 2.181 -2.671 -27.388 1.00 97.56 105 ASN A CA 1
ATOM 807 C C . ASN A 1 105 ? 1.818 -4.135 -27.052 1.00 97.56 105 ASN A C 1
ATOM 809 O O . ASN A 1 105 ? 1.980 -4.589 -25.922 1.00 97.56 105 ASN A O 1
ATOM 813 N N . THR A 1 106 ? 1.368 -4.918 -28.036 1.00 97.94 106 THR A N 1
ATOM 814 C CA . THR A 1 106 ? 0.953 -6.320 -27.832 1.00 97.94 106 THR A CA 1
ATOM 815 C C . THR A 1 106 ? 2.009 -7.193 -27.141 1.00 97.94 106 THR A C 1
ATOM 817 O O . THR A 1 106 ? 1.671 -7.936 -26.222 1.00 97.94 106 THR A O 1
ATOM 820 N N . SER A 1 107 ? 3.283 -7.107 -27.540 1.00 97.06 107 SER A N 1
ATOM 821 C CA . SER A 1 107 ? 4.355 -7.896 -26.907 1.00 97.06 107 SER A CA 1
ATOM 822 C C . SER A 1 107 ? 4.654 -7.449 -25.476 1.00 97.06 107 SER A C 1
ATOM 824 O O . SER A 1 107 ? 4.867 -8.286 -24.602 1.00 97.06 107 SER A O 1
ATOM 826 N N . GLN A 1 108 ? 4.604 -6.142 -25.219 1.00 97.75 108 GLN A N 1
ATOM 827 C CA . GLN A 1 108 ? 4.816 -5.574 -23.888 1.00 97.75 108 GLN A CA 1
ATOM 828 C C . GLN A 1 108 ? 3.652 -5.924 -22.949 1.00 97.75 108 GLN A C 1
ATOM 830 O O . GLN A 1 108 ? 3.874 -6.305 -21.805 1.00 97.75 108 GLN A O 1
ATOM 835 N N . LYS A 1 109 ? 2.408 -5.913 -23.448 1.00 98.56 109 LYS A N 1
ATOM 836 C CA . LYS A 1 109 ? 1.235 -6.389 -22.699 1.00 98.56 109 LYS A CA 1
ATOM 837 C C . LYS A 1 109 ? 1.375 -7.857 -22.304 1.00 98.56 109 LYS A C 1
ATOM 839 O O . LYS A 1 109 ? 1.169 -8.179 -21.142 1.00 98.56 109 LYS A O 1
ATOM 844 N N . ALA A 1 110 ? 1.815 -8.723 -23.221 1.00 98.38 110 ALA A N 1
ATOM 845 C CA . ALA A 1 110 ? 2.055 -10.135 -22.912 1.00 98.38 110 ALA A CA 1
ATOM 846 C C . ALA A 1 110 ? 3.140 -10.331 -21.834 1.00 98.38 110 ALA A C 1
ATOM 848 O O . ALA A 1 110 ? 3.008 -11.196 -20.969 1.00 98.38 110 ALA A O 1
ATOM 849 N N . TYR A 1 111 ? 4.199 -9.512 -21.856 1.00 98.12 111 TYR A N 1
ATOM 850 C CA . TYR A 1 111 ? 5.221 -9.500 -20.807 1.00 98.12 111 TYR A CA 1
ATOM 851 C C . TYR A 1 111 ? 4.622 -9.124 -19.443 1.00 98.12 111 TYR A C 1
ATOM 853 O O . TYR A 1 111 ? 4.791 -9.858 -18.470 1.00 98.12 111 TYR A O 1
ATOM 861 N N . LEU A 1 112 ? 3.908 -7.996 -19.374 1.00 98.62 112 LEU A N 1
ATOM 862 C CA . LEU A 1 112 ? 3.329 -7.478 -18.131 1.00 98.62 112 LEU A CA 1
ATOM 863 C C . LEU A 1 112 ? 2.250 -8.413 -17.573 1.00 98.62 112 LEU A C 1
ATOM 865 O O . LEU A 1 112 ? 2.205 -8.649 -16.369 1.00 98.62 112 LEU A O 1
ATOM 869 N N . GLU A 1 113 ? 1.434 -9.007 -18.442 1.00 98.69 113 GLU A N 1
ATOM 870 C CA . GLU A 1 113 ? 0.436 -10.009 -18.070 1.00 98.69 113 GLU A CA 1
ATOM 871 C C . GLU A 1 113 ? 1.093 -11.257 -17.462 1.00 98.69 113 GLU A C 1
ATOM 873 O O . GLU A 1 113 ? 0.633 -11.761 -16.437 1.00 98.69 113 GLU A O 1
ATOM 878 N N . ALA A 1 114 ? 2.210 -11.731 -18.026 1.00 98.62 114 ALA A N 1
ATOM 879 C CA . ALA A 1 114 ? 2.953 -12.854 -17.459 1.00 98.62 114 ALA A CA 1
ATOM 880 C C . ALA A 1 114 ? 3.523 -12.534 -16.064 1.00 98.62 114 ALA A C 1
ATOM 882 O O . ALA A 1 114 ? 3.449 -13.381 -15.170 1.00 98.62 114 ALA A O 1
ATOM 883 N N . ILE A 1 115 ? 4.042 -11.318 -15.858 1.00 98.56 115 ILE A N 1
ATOM 884 C CA . ILE A 1 115 ? 4.497 -10.847 -14.541 1.00 98.56 115 ILE A CA 1
ATOM 885 C C . ILE A 1 115 ? 3.331 -10.788 -13.550 1.00 98.56 115 ILE A C 1
ATOM 887 O O . ILE A 1 115 ? 3.414 -11.379 -12.472 1.00 98.56 115 ILE A O 1
ATOM 891 N N . TYR A 1 116 ? 2.221 -10.150 -13.927 1.00 98.62 116 TYR A N 1
ATOM 892 C CA . TYR A 1 116 ? 1.035 -10.044 -13.082 1.00 98.62 116 TYR A CA 1
ATOM 893 C C . TYR A 1 116 ? 0.504 -11.420 -12.671 1.00 98.62 116 TYR A C 1
ATOM 895 O O . TYR A 1 116 ? 0.340 -11.686 -11.478 1.00 98.62 116 TYR A O 1
ATOM 903 N N . ASN A 1 117 ? 0.325 -12.327 -13.634 1.00 98.50 117 ASN A N 1
ATOM 904 C CA . ASN A 1 117 ? -0.139 -13.690 -13.383 1.00 98.50 117 ASN A CA 1
ATOM 905 C C . ASN A 1 117 ? 0.807 -14.454 -12.452 1.00 98.50 117 ASN A C 1
ATOM 907 O O . ASN A 1 117 ? 0.349 -15.182 -11.567 1.00 98.50 117 ASN A O 1
ATOM 911 N N . LYS A 1 118 ? 2.124 -14.265 -12.602 1.00 98.38 118 LYS A N 1
ATOM 912 C CA . LYS A 1 118 ? 3.102 -14.882 -11.705 1.00 98.38 118 LYS A CA 1
ATOM 913 C C . LYS A 1 118 ? 2.966 -14.348 -10.283 1.00 98.38 118 LYS A C 1
ATOM 915 O O . LYS A 1 118 ? 2.864 -15.162 -9.366 1.00 98.38 118 LYS A O 1
ATOM 920 N N . CYS A 1 119 ? 2.874 -13.031 -10.096 1.00 98.38 119 CYS A N 1
ATOM 921 C CA . CYS A 1 119 ? 2.622 -12.431 -8.784 1.00 98.38 119 CYS A CA 1
ATOM 922 C C . CYS A 1 119 ? 1.345 -12.990 -8.146 1.00 98.38 119 CYS A C 1
ATOM 924 O O . CYS A 1 119 ? 1.400 -13.466 -7.012 1.00 98.38 119 CYS A O 1
ATOM 926 N N . GLN A 1 120 ? 0.229 -13.045 -8.885 1.00 97.62 120 GLN A N 1
ATOM 927 C CA . GLN A 1 120 ? -1.020 -13.610 -8.360 1.00 97.62 120 GLN A CA 1
ATOM 928 C C . GLN A 1 120 ? -0.862 -15.086 -7.959 1.00 97.62 120 GLN A C 1
ATOM 930 O O . GLN A 1 120 ? -1.333 -15.480 -6.893 1.00 97.62 120 GLN A O 1
ATOM 935 N N . SER A 1 121 ? -0.153 -15.893 -8.759 1.00 97.69 121 SER A N 1
ATOM 936 C CA . SER A 1 121 ? 0.087 -17.313 -8.449 1.00 97.69 121 SER A CA 1
ATOM 937 C C . SER A 1 121 ? 0.925 -17.535 -7.183 1.00 97.69 121 SER A C 1
ATOM 939 O O . SER A 1 121 ? 0.723 -18.524 -6.483 1.00 97.69 121 SER A O 1
ATOM 941 N N . GLU A 1 122 ? 1.815 -16.596 -6.847 1.00 97.06 122 GLU A N 1
ATOM 942 C CA . GLU A 1 122 ? 2.628 -16.623 -5.620 1.00 97.06 122 GLU A CA 1
ATOM 943 C C . GLU A 1 122 ? 1.924 -15.945 -4.422 1.00 97.06 122 GLU A C 1
ATOM 945 O O . GLU A 1 122 ? 2.453 -15.891 -3.301 1.00 97.06 122 GLU A O 1
ATOM 950 N N . GLY A 1 123 ? 0.711 -15.423 -4.638 1.00 95.69 123 GLY A N 1
ATOM 951 C CA . GLY A 1 123 ? -0.047 -14.655 -3.651 1.00 95.69 123 GLY A CA 1
ATOM 952 C C . GLY A 1 123 ? 0.577 -13.293 -3.335 1.00 95.69 123 GLY A C 1
ATOM 953 O O . GLY A 1 123 ? 0.411 -12.792 -2.223 1.00 95.69 123 GLY A O 1
ATOM 954 N N . LEU A 1 124 ? 1.324 -12.723 -4.281 1.00 96.38 124 LEU A N 1
ATOM 955 C CA . LEU A 1 124 ? 1.947 -11.408 -4.185 1.00 96.38 124 LEU A CA 1
ATOM 956 C C . LEU A 1 124 ? 1.072 -10.345 -4.853 1.00 96.38 124 LEU A C 1
ATOM 958 O O . LEU A 1 124 ? 0.379 -10.604 -5.836 1.00 96.38 124 LEU A O 1
ATOM 962 N N . LYS A 1 125 ? 1.134 -9.123 -4.323 1.00 97.31 125 LYS A N 1
ATOM 963 C CA . LYS A 1 125 ? 0.515 -7.938 -4.936 1.00 97.31 125 LYS A CA 1
ATOM 964 C C . LYS A 1 125 ? 1.515 -7.206 -5.826 1.00 97.31 125 LYS A C 1
ATOM 966 O O . LYS A 1 125 ? 2.683 -7.159 -5.464 1.00 97.31 125 LYS A O 1
ATOM 971 N N . LEU A 1 126 ? 1.063 -6.613 -6.930 1.00 98.56 126 LEU A N 1
ATOM 972 C CA . LEU A 1 126 ? 1.931 -5.937 -7.904 1.00 98.56 126 LEU A CA 1
ATOM 973 C C . LEU A 1 126 ? 1.675 -4.423 -7.967 1.00 98.56 126 LEU A C 1
ATOM 975 O O . LEU A 1 126 ? 0.534 -4.000 -8.178 1.00 98.56 126 LEU A O 1
ATOM 979 N N . ILE A 1 127 ? 2.741 -3.626 -7.839 1.00 98.56 127 ILE A N 1
ATOM 980 C CA . ILE A 1 127 ? 2.783 -2.233 -8.309 1.00 98.56 127 ILE A CA 1
ATOM 981 C C . ILE A 1 127 ? 3.432 -2.189 -9.695 1.00 98.56 127 ILE A C 1
ATOM 983 O O . ILE A 1 127 ? 4.518 -2.737 -9.876 1.00 98.56 127 ILE A O 1
ATOM 987 N N . LEU A 1 128 ? 2.804 -1.485 -10.638 1.00 98.69 128 LEU A N 1
ATOM 988 C CA . LEU A 1 128 ? 3.440 -1.067 -11.892 1.00 98.69 128 LEU A CA 1
ATOM 989 C C . LEU A 1 128 ? 3.863 0.402 -11.806 1.00 98.69 128 LEU A C 1
ATOM 991 O O . LEU A 1 128 ? 3.080 1.230 -11.338 1.00 98.69 128 LEU A O 1
ATOM 995 N N . ASN A 1 129 ? 5.061 0.740 -12.286 1.00 98.25 129 ASN A N 1
ATOM 996 C CA . ASN A 1 129 ? 5.554 2.119 -12.294 1.00 98.25 129 ASN A CA 1
ATOM 997 C C . ASN A 1 129 ? 5.885 2.627 -13.711 1.00 98.25 129 ASN A C 1
ATOM 999 O O . ASN A 1 129 ? 7.028 2.500 -14.163 1.00 98.25 129 ASN A O 1
ATOM 1003 N N . PRO A 1 130 ? 4.904 3.206 -14.429 1.00 97.75 130 PRO A N 1
ATOM 1004 C CA . PRO A 1 130 ? 5.151 3.923 -15.677 1.00 97.75 130 PRO A CA 1
ATOM 1005 C C . PRO A 1 130 ? 5.713 5.342 -15.492 1.00 97.75 130 PRO A C 1
ATOM 1007 O O . PRO A 1 130 ? 6.204 5.914 -16.465 1.00 97.75 130 PRO A O 1
ATOM 1010 N N . ARG A 1 131 ? 5.658 5.907 -14.273 1.00 94.69 131 ARG A N 1
ATOM 1011 C CA . ARG A 1 131 ? 6.182 7.244 -13.919 1.00 94.69 131 ARG A CA 1
ATOM 1012 C C . ARG A 1 131 ? 5.566 8.416 -14.702 1.00 94.69 131 ARG A C 1
ATOM 1014 O O . ARG A 1 131 ? 6.191 9.470 -14.804 1.00 94.69 131 ARG A O 1
ATOM 1021 N N . VAL A 1 132 ? 4.379 8.237 -15.286 1.00 96.06 132 VAL A N 1
ATOM 1022 C CA . VAL A 1 132 ? 3.685 9.270 -16.074 1.00 96.06 132 VAL A CA 1
ATOM 1023 C C . VAL A 1 132 ? 2.179 9.234 -15.857 1.00 96.06 132 VAL A C 1
ATOM 1025 O O . VAL A 1 132 ? 1.584 8.166 -15.699 1.00 96.06 132 VAL A O 1
ATOM 1028 N N . ASP A 1 133 ? 1.571 10.417 -15.878 1.00 95.12 133 ASP A N 1
ATOM 1029 C CA . ASP A 1 133 ? 0.172 10.659 -15.512 1.00 95.12 133 ASP A CA 1
ATOM 1030 C C . ASP A 1 133 ? -0.810 10.395 -16.667 1.00 95.12 133 ASP A C 1
ATOM 1032 O O . ASP A 1 133 ? -2.032 10.348 -16.493 1.00 95.12 133 ASP A O 1
ATOM 1036 N N . SER A 1 134 ? -0.263 10.166 -17.858 1.00 97.75 134 SER A N 1
ATOM 1037 C CA . SER A 1 134 ? -0.955 9.719 -19.057 1.00 97.75 134 SER A CA 1
ATOM 1038 C C . SER A 1 134 ? -0.495 8.310 -19.421 1.00 97.75 134 SER A C 1
ATOM 1040 O O . SER A 1 134 ? 0.658 8.102 -19.805 1.00 97.75 134 SER A O 1
ATOM 1042 N N . PHE A 1 135 ? -1.394 7.336 -19.288 1.00 98.38 135 PHE A N 1
ATOM 1043 C CA . PHE A 1 135 ? -1.093 5.919 -19.477 1.00 98.38 135 PHE A CA 1
ATOM 1044 C C . PHE A 1 135 ? -2.315 5.149 -19.996 1.00 98.38 135 PHE A C 1
ATOM 1046 O O . PHE A 1 135 ? -3.453 5.602 -19.888 1.00 98.38 135 PHE A O 1
ATOM 1053 N N . ASP A 1 136 ? -2.081 3.966 -20.560 1.00 98.44 136 ASP A N 1
ATOM 1054 C CA . ASP A 1 136 ? -3.117 3.049 -21.027 1.00 98.44 136 ASP A CA 1
ATOM 1055 C C . ASP A 1 136 ? -3.890 2.467 -19.823 1.00 98.44 136 ASP A C 1
ATOM 1057 O O . ASP A 1 136 ? -3.296 1.740 -19.016 1.00 98.44 136 ASP A O 1
ATOM 1061 N N . PRO A 1 137 ? -5.214 2.707 -19.700 1.00 97.38 137 PRO A N 1
ATOM 1062 C CA . PRO A 1 137 ? -6.029 2.163 -18.611 1.00 97.38 137 PRO A CA 1
ATOM 1063 C C . PRO A 1 137 ? -5.986 0.634 -18.492 1.00 97.38 137 PRO A C 1
ATOM 1065 O O . PRO A 1 137 ? -6.288 0.095 -17.428 1.00 97.38 137 PRO A O 1
ATOM 1068 N N . TRP A 1 138 ? -5.576 -0.078 -19.550 1.00 98.31 138 TRP A N 1
ATOM 1069 C CA . TRP A 1 138 ? -5.312 -1.517 -19.507 1.00 98.31 138 TRP A CA 1
ATOM 1070 C C . TRP A 1 138 ? -4.387 -1.912 -18.344 1.00 98.31 138 TRP A C 1
ATOM 1072 O O . TRP A 1 138 ? -4.620 -2.947 -17.711 1.00 98.31 138 TRP A O 1
ATOM 1082 N N . LEU A 1 139 ? -3.399 -1.074 -18.005 1.00 98.62 139 LEU A N 1
ATOM 1083 C CA . LEU A 1 139 ? -2.463 -1.326 -16.904 1.00 98.62 139 LEU A CA 1
ATOM 1084 C C . LEU A 1 139 ? -3.183 -1.523 -15.560 1.00 98.62 139 LEU A C 1
ATOM 1086 O O . LEU A 1 139 ? -2.817 -2.419 -14.805 1.00 98.62 139 LEU A O 1
ATOM 1090 N N . LEU A 1 140 ? -4.264 -0.778 -15.296 1.00 98.00 140 LEU A N 1
ATOM 1091 C CA . LEU A 1 140 ? -5.024 -0.857 -14.037 1.00 98.00 140 LEU A CA 1
ATOM 1092 C C . LEU A 1 140 ? -5.756 -2.191 -13.850 1.00 98.00 140 LEU A C 1
ATOM 1094 O O . LEU A 1 140 ? -6.103 -2.560 -12.725 1.00 98.00 140 LEU A O 1
ATOM 1098 N N . SER A 1 141 ? -5.977 -2.936 -14.934 1.00 97.31 141 SER A N 1
ATOM 1099 C CA . SER A 1 141 ? -6.518 -4.299 -14.873 1.00 97.31 141 SER A CA 1
ATOM 1100 C C . SER A 1 141 ? -5.446 -5.377 -14.660 1.00 97.31 141 SER A C 1
ATOM 1102 O O . SER A 1 141 ? -5.795 -6.512 -14.353 1.00 97.31 141 SER A O 1
ATOM 1104 N N . HIS A 1 142 ? -4.159 -5.017 -14.746 1.00 98.31 142 HIS A N 1
ATOM 1105 C CA . HIS A 1 142 ? -3.006 -5.923 -14.629 1.00 98.31 142 HIS A CA 1
ATOM 1106 C C . HIS A 1 142 ? -2.056 -5.502 -13.498 1.00 98.31 142 HIS A C 1
ATOM 1108 O O . HIS A 1 142 ? -0.859 -5.787 -13.520 1.00 98.31 142 HIS A O 1
ATOM 1114 N N . CYS A 1 143 ? -2.593 -4.810 -12.494 1.00 98.25 143 CYS A N 1
ATOM 1115 C CA . CYS A 1 143 ? -1.879 -4.437 -11.285 1.00 98.25 143 CYS A CA 1
ATOM 1116 C C . CYS A 1 143 ? -2.834 -4.325 -10.091 1.00 98.25 143 CYS A C 1
ATOM 1118 O O . CYS A 1 143 ? -4.056 -4.170 -10.230 1.00 98.25 143 CYS A O 1
ATOM 1120 N N . ASP A 1 144 ? -2.263 -4.380 -8.891 1.00 97.81 144 ASP A N 1
ATOM 1121 C CA . ASP A 1 144 ? -2.979 -4.039 -7.664 1.00 97.81 144 ASP A CA 1
ATOM 1122 C C . ASP A 1 144 ? -2.887 -2.536 -7.380 1.00 97.81 144 ASP A C 1
ATOM 1124 O O . ASP A 1 144 ? -3.840 -1.962 -6.863 1.00 97.81 144 ASP A O 1
ATOM 1128 N N . TYR A 1 145 ? -1.775 -1.907 -7.768 1.00 98.06 145 TYR A N 1
ATOM 1129 C CA . TYR A 1 145 ? -1.555 -0.463 -7.696 1.00 98.06 145 TYR A CA 1
ATOM 1130 C C . TYR A 1 145 ? -0.694 0.017 -8.869 1.00 98.06 145 TYR A C 1
ATOM 1132 O O . TYR A 1 145 ? 0.029 -0.774 -9.478 1.00 98.06 145 TYR A O 1
ATOM 1140 N N . LEU A 1 146 ? -0.744 1.312 -9.168 1.00 98.44 146 LEU A N 1
ATOM 1141 C CA . LEU A 1 146 ? 0.017 1.932 -10.248 1.00 98.44 146 LEU A CA 1
ATOM 1142 C C . LEU A 1 146 ? 0.598 3.266 -9.785 1.00 98.44 146 LEU A C 1
ATOM 1144 O O . LEU A 1 146 ? -0.137 4.094 -9.256 1.00 98.44 146 LEU A O 1
ATOM 1148 N N . VAL A 1 147 ? 1.896 3.479 -9.994 1.00 98.31 147 VAL A N 1
ATOM 1149 C CA . VAL A 1 147 ? 2.535 4.784 -9.772 1.00 98.31 147 VAL A CA 1
ATOM 1150 C C . VAL A 1 147 ? 2.361 5.636 -11.025 1.00 98.31 147 VAL A C 1
ATOM 1152 O O . VAL A 1 147 ? 2.995 5.377 -12.047 1.00 98.31 147 VAL A O 1
ATOM 1155 N N . SER A 1 148 ? 1.472 6.627 -10.963 1.00 97.81 148 SER A N 1
ATOM 1156 C CA . SER A 1 148 ? 1.159 7.491 -12.108 1.00 97.81 148 SER A CA 1
ATOM 1157 C C . SER A 1 148 ? 2.028 8.739 -12.164 1.00 97.81 148 SER A C 1
ATOM 1159 O O . SER A 1 148 ? 2.042 9.418 -13.173 1.00 97.81 148 SER A O 1
ATOM 1161 N N . ASP A 1 149 ? 2.751 9.093 -11.110 1.00 96.56 149 ASP A N 1
ATOM 1162 C CA . ASP A 1 149 ? 3.547 10.316 -11.121 1.00 96.56 149 ASP A CA 1
ATOM 1163 C C . ASP A 1 149 ? 4.688 10.205 -10.121 1.00 96.56 149 ASP A C 1
ATOM 1165 O O . ASP A 1 149 ? 4.467 9.789 -8.986 1.00 96.56 149 ASP A O 1
ATOM 1169 N N . GLU A 1 150 ? 5.897 10.565 -10.542 1.00 95.44 150 GLU A N 1
ATOM 1170 C CA . GLU A 1 150 ? 7.061 10.698 -9.657 1.00 95.44 150 GLU A CA 1
ATOM 1171 C C . GLU A 1 150 ? 7.530 12.147 -9.497 1.00 95.44 150 GLU A C 1
ATOM 1173 O O . GLU A 1 150 ? 8.559 12.411 -8.875 1.00 95.44 150 GLU A O 1
ATOM 1178 N N . GLU A 1 151 ? 6.784 13.088 -10.062 1.00 95.75 151 GLU A N 1
ATOM 1179 C CA . GLU A 1 151 ? 6.993 14.528 -9.957 1.00 95.75 151 GLU A CA 1
ATOM 1180 C C . GLU A 1 151 ? 5.684 15.230 -9.574 1.00 95.75 151 GLU A C 1
ATOM 1182 O O . GLU A 1 151 ? 5.441 16.370 -9.968 1.00 95.75 151 GLU A O 1
ATOM 1187 N N . TYR A 1 152 ? 4.829 14.557 -8.795 1.00 97.06 152 TYR A N 1
ATOM 1188 C CA . TYR A 1 152 ? 3.548 15.118 -8.387 1.00 97.06 152 TYR A CA 1
ATOM 1189 C C . TYR A 1 152 ? 3.765 16.440 -7.649 1.00 97.06 152 TYR A C 1
ATOM 1191 O O . TYR A 1 152 ? 4.521 16.520 -6.684 1.00 97.06 152 TYR A O 1
ATOM 1199 N N . ASP A 1 153 ? 3.080 17.490 -8.072 1.00 96.00 153 ASP A N 1
ATOM 1200 C CA . ASP A 1 153 ? 3.272 18.852 -7.567 1.00 96.00 153 ASP A CA 1
ATOM 1201 C C . ASP A 1 153 ? 2.008 19.417 -6.898 1.00 96.00 153 ASP A C 1
ATOM 1203 O O . ASP A 1 153 ? 1.944 20.599 -6.554 1.00 96.00 153 ASP A O 1
ATOM 1207 N N . GLY A 1 154 ? 0.997 18.568 -6.683 1.00 94.81 154 GLY A N 1
ATOM 1208 C CA . GLY A 1 154 ? -0.318 18.976 -6.192 1.00 94.81 154 GLY A CA 1
ATOM 1209 C C . GLY A 1 154 ? -1.339 19.253 -7.298 1.00 94.81 154 GLY A C 1
ATOM 1210 O O . GLY A 1 154 ? -2.430 19.740 -6.991 1.00 94.81 154 GLY A O 1
ATOM 1211 N N . ARG A 1 155 ? -1.015 18.954 -8.565 1.00 96.38 155 ARG A N 1
ATOM 1212 C CA . ARG A 1 155 ? -1.956 19.022 -9.694 1.00 96.38 155 ARG A CA 1
ATOM 1213 C C . ARG A 1 155 ? -3.244 18.217 -9.472 1.00 96.38 155 ARG A C 1
ATOM 1215 O O . ARG A 1 155 ? -3.324 17.313 -8.646 1.00 96.38 155 ARG A O 1
ATOM 1222 N N . GLY A 1 156 ? -4.264 18.539 -10.267 1.00 93.69 156 GLY A N 1
ATOM 1223 C CA . GLY A 1 156 ? -5.506 17.767 -10.335 1.00 93.69 156 GLY A CA 1
ATOM 1224 C C . GLY A 1 156 ? -5.359 16.431 -11.076 1.00 93.69 156 GLY A C 1
ATOM 1225 O O . GLY A 1 156 ? -4.322 16.132 -11.670 1.00 93.69 156 GLY A O 1
ATOM 1226 N N . LEU A 1 157 ? -6.442 15.653 -11.060 1.00 95.19 157 LEU A N 1
ATOM 1227 C CA . LEU A 1 157 ? -6.539 14.332 -11.687 1.00 95.19 157 LEU A CA 1
ATOM 1228 C C . LEU A 1 157 ? -6.482 14.386 -13.219 1.00 95.19 157 LEU A C 1
ATOM 1230 O O . LEU A 1 157 ? -7.216 15.164 -13.835 1.00 95.19 157 LEU A O 1
ATOM 1234 N N . THR A 1 158 ? -5.722 13.481 -13.839 1.00 96.50 158 THR A N 1
ATOM 1235 C CA . THR A 1 158 ? -5.794 13.246 -15.291 1.00 96.50 158 THR A CA 1
ATOM 1236 C C . THR A 1 158 ? -6.914 12.271 -15.664 1.00 96.50 158 THR A C 1
ATOM 1238 O O . THR A 1 158 ? -7.481 11.575 -14.819 1.00 96.50 158 THR A O 1
ATOM 1241 N N . SER A 1 159 ? -7.230 12.174 -16.960 1.00 96.31 159 SER A N 1
ATOM 1242 C CA . SER A 1 159 ? -8.209 11.200 -17.464 1.00 96.31 159 SER A CA 1
ATOM 1243 C C . SER A 1 159 ? -7.803 9.744 -17.207 1.00 96.31 159 SER A C 1
ATOM 1245 O O . SER A 1 159 ? -8.679 8.917 -16.976 1.00 96.31 159 SER A O 1
ATOM 1247 N N . SER A 1 160 ? -6.503 9.429 -17.229 1.00 96.94 160 SER A N 1
ATOM 1248 C CA . SER A 1 160 ? -6.008 8.064 -16.986 1.00 96.94 160 SER A CA 1
ATOM 1249 C C . SER A 1 160 ? -6.181 7.664 -15.518 1.00 96.94 160 SER A C 1
ATOM 1251 O O . SER A 1 160 ? -6.573 6.540 -15.218 1.00 96.94 160 SER A O 1
ATOM 1253 N N . GLU A 1 161 ? -5.946 8.604 -14.599 1.00 96.94 161 GLU A N 1
ATOM 1254 C CA . GLU A 1 161 ? -6.037 8.381 -13.151 1.00 96.94 161 GLU A CA 1
ATOM 1255 C C . GLU A 1 161 ? -7.486 8.223 -12.667 1.00 96.94 161 GLU A C 1
ATOM 1257 O O . GLU A 1 161 ? -7.758 7.402 -11.792 1.00 96.94 161 GLU A O 1
ATOM 1262 N N . GLN A 1 162 ? -8.433 8.955 -13.269 1.00 94.38 162 GLN A N 1
ATOM 1263 C CA . GLN A 1 162 ? -9.858 8.923 -12.898 1.00 94.38 162 GLN A CA 1
ATOM 1264 C C . GLN A 1 162 ? -10.519 7.545 -13.055 1.00 94.38 162 GLN A C 1
ATOM 1266 O O . GLN A 1 162 ? -11.600 7.328 -12.511 1.00 94.38 162 GLN A O 1
ATOM 1271 N N . VAL A 1 163 ? -9.893 6.620 -13.786 1.00 93.50 163 VAL A N 1
ATOM 1272 C CA . VAL A 1 163 ? -10.438 5.280 -14.032 1.00 93.50 163 VAL A CA 1
ATOM 1273 C C . VAL A 1 163 ? -10.525 4.451 -12.746 1.00 93.50 163 VAL A C 1
ATOM 1275 O O . VAL A 1 163 ? -11.529 3.772 -12.544 1.00 93.50 163 VAL A O 1
ATOM 1278 N N . ASP A 1 164 ? -9.507 4.500 -11.877 1.00 91.69 164 ASP A N 1
ATOM 1279 C CA . ASP A 1 164 ? -9.493 3.751 -10.609 1.00 91.69 164 ASP A CA 1
ATOM 1280 C C . ASP A 1 164 ? -8.542 4.379 -9.576 1.00 91.69 164 ASP A C 1
ATOM 1282 O O . ASP A 1 164 ? -7.444 3.883 -9.309 1.00 91.69 164 ASP A O 1
ATOM 1286 N N . LEU A 1 165 ? -8.975 5.486 -8.966 1.00 87.44 165 LEU A N 1
ATOM 1287 C CA . LEU A 1 165 ? -8.180 6.255 -7.996 1.00 87.44 165 LEU A CA 1
ATOM 1288 C C . LEU A 1 165 ? -7.709 5.430 -6.788 1.00 87.44 165 LEU A C 1
ATOM 1290 O O . LEU A 1 165 ? -6.639 5.698 -6.241 1.00 87.44 165 LEU A O 1
ATOM 1294 N N . ASN A 1 166 ? -8.443 4.371 -6.426 1.00 87.00 166 ASN A N 1
ATOM 1295 C CA . ASN A 1 166 ? -8.096 3.475 -5.318 1.00 87.00 166 ASN A CA 1
ATOM 1296 C C . ASN A 1 166 ? -6.839 2.633 -5.585 1.00 87.00 166 ASN A C 1
ATOM 1298 O O . ASN A 1 166 ? -6.326 1.984 -4.668 1.00 87.00 166 ASN A O 1
ATOM 1302 N N . LYS A 1 167 ? -6.335 2.643 -6.824 1.00 94.56 167 LYS A N 1
ATOM 1303 C CA . LYS A 1 167 ? -5.088 1.985 -7.219 1.00 94.56 167 LYS A CA 1
ATOM 1304 C C . LYS A 1 167 ? -3.933 2.950 -7.460 1.00 94.56 167 LYS A C 1
ATOM 1306 O O . LYS A 1 167 ? -2.794 2.496 -7.559 1.00 94.56 167 LYS A O 1
ATOM 1311 N N . ILE A 1 168 ? -4.197 4.249 -7.565 1.00 97.12 168 ILE A N 1
ATOM 1312 C CA . ILE A 1 168 ? -3.195 5.216 -8.009 1.00 97.12 168 ILE A CA 1
ATOM 1313 C C . ILE A 1 168 ? -2.303 5.667 -6.852 1.00 97.12 168 ILE A C 1
ATOM 1315 O O . ILE A 1 168 ? -2.776 6.098 -5.800 1.00 97.12 168 ILE A O 1
ATOM 1319 N N . ILE A 1 169 ? -0.997 5.584 -7.077 1.00 96.88 169 ILE A N 1
ATOM 1320 C CA . ILE A 1 169 ? 0.059 6.086 -6.208 1.00 96.88 169 ILE A CA 1
ATOM 1321 C C . ILE A 1 169 ? 0.704 7.281 -6.904 1.00 96.88 169 ILE A C 1
ATOM 1323 O O . ILE A 1 169 ? 1.073 7.195 -8.074 1.00 96.88 169 ILE A O 1
ATOM 1327 N N . VAL A 1 170 ? 0.891 8.369 -6.168 1.00 97.06 170 VAL A N 1
ATOM 1328 C CA . VAL A 1 170 ? 1.663 9.527 -6.626 1.00 97.06 170 VAL A CA 1
ATOM 1329 C C . VAL A 1 170 ? 2.859 9.757 -5.712 1.00 97.06 170 VAL A C 1
ATOM 1331 O O . VAL A 1 170 ? 2.801 9.547 -4.497 1.00 97.06 170 VAL A O 1
ATOM 1334 N N . ILE A 1 171 ? 3.970 10.165 -6.304 1.00 96.12 171 ILE A N 1
ATOM 1335 C CA . ILE A 1 171 ? 5.238 10.407 -5.634 1.00 96.12 171 ILE A CA 1
ATOM 1336 C C . ILE A 1 171 ? 5.702 11.810 -6.019 1.00 96.12 171 ILE A C 1
ATOM 1338 O O . ILE A 1 171 ? 5.630 12.201 -7.181 1.00 96.12 171 ILE A O 1
ATOM 1342 N N . SER A 1 172 ? 6.191 12.561 -5.040 1.00 95.00 172 SER A N 1
ATOM 1343 C CA . SER A 1 172 ? 6.872 13.832 -5.277 1.00 95.00 172 SER A CA 1
ATOM 1344 C C . SER A 1 172 ? 8.342 13.657 -4.961 1.00 95.00 172 SER A C 1
ATOM 1346 O O . SER A 1 172 ? 8.698 13.404 -3.806 1.00 95.00 172 SER A O 1
ATOM 1348 N N . ARG A 1 173 ? 9.201 13.806 -5.967 1.00 91.31 173 ARG A N 1
ATOM 1349 C CA . ARG A 1 173 ? 10.646 13.913 -5.761 1.00 91.31 173 ARG A CA 1
ATOM 1350 C C . ARG A 1 173 ? 11.027 15.358 -5.427 1.00 91.31 173 ARG A C 1
ATOM 1352 O O . ARG A 1 173 ? 10.234 16.284 -5.575 1.00 91.31 173 ARG A O 1
ATOM 1359 N N . SER A 1 174 ? 12.252 15.560 -4.946 1.00 89.38 174 SER A N 1
ATOM 1360 C CA . SER A 1 174 ? 12.796 16.887 -4.615 1.00 89.38 174 SER A CA 1
ATOM 1361 C C . SER A 1 174 ? 12.046 17.659 -3.515 1.00 89.38 174 SER A C 1
ATOM 1363 O O . SER A 1 174 ? 12.138 18.885 -3.434 1.00 89.38 174 SER A O 1
ATOM 1365 N N . VAL A 1 175 ? 11.327 16.971 -2.623 1.00 93.25 175 VAL A N 1
ATOM 1366 C CA . VAL A 1 175 ? 10.670 17.592 -1.464 1.00 93.25 175 VAL A CA 1
ATOM 1367 C C . VAL A 1 175 ? 11.713 17.932 -0.398 1.00 93.25 175 VAL A C 1
ATOM 1369 O O . VAL A 1 175 ? 12.357 17.057 0.167 1.00 93.25 175 VAL A O 1
ATOM 1372 N N . THR A 1 176 ? 11.895 19.217 -0.098 1.00 92.25 176 THR A N 1
ATOM 1373 C CA . THR A 1 176 ? 12.984 19.682 0.786 1.00 92.25 176 THR A CA 1
ATOM 1374 C C . THR A 1 176 ? 12.552 19.999 2.216 1.00 92.25 176 THR A C 1
ATOM 1376 O O . THR A 1 176 ? 13.408 20.212 3.076 1.00 92.25 176 THR A O 1
ATOM 1379 N N . THR A 1 177 ? 11.246 20.050 2.501 1.00 93.00 177 THR A N 1
ATOM 1380 C CA . THR A 1 177 ? 10.729 20.429 3.825 1.00 93.00 177 THR A CA 1
ATOM 1381 C C . THR A 1 177 ? 9.536 19.580 4.254 1.00 93.00 177 THR A C 1
ATOM 1383 O O . THR A 1 177 ? 8.741 19.139 3.422 1.00 93.00 177 THR A O 1
ATOM 1386 N N . GLN A 1 178 ? 9.364 19.439 5.573 1.00 91.00 178 GLN A N 1
ATOM 1387 C CA . GLN A 1 178 ? 8.185 18.813 6.179 1.00 91.00 178 GLN A CA 1
ATOM 1388 C C . GLN A 1 178 ? 6.879 19.487 5.727 1.00 91.00 178 GLN A C 1
ATOM 1390 O O . GLN A 1 178 ? 5.940 18.797 5.349 1.00 91.00 178 GLN A O 1
ATOM 1395 N N . GLN A 1 179 ? 6.819 20.823 5.722 1.00 90.19 179 GLN A N 1
ATOM 1396 C CA . GLN A 1 179 ? 5.593 21.547 5.371 1.00 90.19 179 GLN A CA 1
ATOM 1397 C C . GLN A 1 179 ? 5.173 21.294 3.918 1.00 90.19 179 GLN A C 1
ATOM 1399 O O . GLN A 1 179 ? 3.992 21.107 3.635 1.00 90.19 179 GLN A O 1
ATOM 1404 N N . THR A 1 180 ? 6.133 21.268 2.988 1.00 93.50 180 THR A N 1
ATOM 1405 C CA . THR A 1 180 ? 5.859 20.928 1.586 1.00 93.50 180 THR A CA 1
ATOM 1406 C C . THR A 1 180 ? 5.338 19.498 1.471 1.00 93.50 180 THR A C 1
ATOM 1408 O O . THR A 1 180 ? 4.339 19.274 0.790 1.00 93.50 180 THR A O 1
ATOM 1411 N N . ALA A 1 181 ? 5.965 18.549 2.176 1.00 92.88 181 ALA A N 1
ATOM 1412 C CA . ALA A 1 181 ? 5.515 17.163 2.215 1.00 92.88 181 ALA A CA 1
ATOM 1413 C C . ALA A 1 181 ? 4.061 17.057 2.703 1.00 92.88 181 ALA A C 1
ATOM 1415 O O . ALA A 1 181 ? 3.245 16.439 2.027 1.00 92.88 181 ALA A O 1
ATOM 1416 N N . GLU A 1 182 ? 3.713 17.708 3.817 1.00 88.75 182 GLU A N 1
ATOM 1417 C CA . GLU A 1 182 ? 2.353 17.732 4.377 1.00 88.75 182 GLU A CA 1
ATOM 1418 C C . GLU A 1 182 ? 1.324 18.364 3.426 1.00 88.75 182 GLU A C 1
ATOM 1420 O O . GLU A 1 182 ? 0.227 17.830 3.259 1.00 88.75 182 GLU A O 1
ATOM 1425 N N . ASN A 1 183 ? 1.675 19.463 2.755 1.00 87.81 183 ASN A N 1
ATOM 1426 C CA . ASN A 1 183 ? 0.774 20.135 1.815 1.00 87.81 183 ASN A CA 1
ATOM 1427 C C . ASN A 1 183 ? 0.467 19.260 0.591 1.00 87.81 183 ASN A C 1
ATOM 1429 O O . ASN A 1 183 ? -0.691 19.137 0.192 1.00 87.81 183 ASN A O 1
ATOM 1433 N N . LEU A 1 184 ? 1.491 18.630 0.011 1.00 93.50 184 LEU A N 1
ATOM 1434 C CA . LEU A 1 184 ? 1.338 17.736 -1.141 1.00 93.50 184 LEU A CA 1
ATOM 1435 C C . LEU A 1 184 ? 0.597 16.450 -0.768 1.00 93.50 184 LEU A C 1
ATOM 1437 O O . LEU A 1 184 ? -0.257 15.992 -1.522 1.00 93.50 184 LEU A O 1
ATOM 1441 N N . THR A 1 185 ? 0.851 15.937 0.436 1.00 90.81 185 THR A N 1
ATOM 1442 C CA . THR A 1 185 ? 0.084 14.845 1.047 1.00 90.81 185 THR A CA 1
ATOM 1443 C C . THR A 1 185 ? -1.398 15.203 1.079 1.00 90.81 185 THR A C 1
ATOM 1445 O O . THR A 1 185 ? -2.224 14.484 0.524 1.00 90.81 185 THR A O 1
ATOM 1448 N N . ALA A 1 186 ? -1.749 16.351 1.665 1.00 83.06 186 ALA A N 1
ATOM 1449 C CA . ALA A 1 186 ? -3.134 16.809 1.728 1.00 83.06 186 ALA A CA 1
ATOM 1450 C C . ALA A 1 186 ? -3.756 16.980 0.330 1.00 83.06 186 ALA A C 1
ATOM 1452 O O . ALA A 1 186 ? -4.893 16.563 0.116 1.00 83.06 186 ALA A O 1
ATOM 1453 N N . ALA A 1 187 ? -3.013 17.539 -0.631 1.00 86.38 187 ALA A N 1
ATOM 1454 C CA . ALA A 1 187 ? -3.475 17.689 -2.009 1.00 86.38 187 ALA A CA 1
ATOM 1455 C C . ALA A 1 187 ? -3.759 16.334 -2.678 1.00 86.38 187 ALA A C 1
ATOM 1457 O O . ALA A 1 187 ? -4.827 16.152 -3.259 1.00 86.38 187 ALA A O 1
ATOM 1458 N N . ALA A 1 188 ? -2.841 15.369 -2.561 1.00 90.69 188 ALA A N 1
ATOM 1459 C CA . ALA A 1 188 ? -3.009 14.034 -3.129 1.00 90.69 188 ALA A CA 1
ATOM 1460 C C . ALA A 1 188 ? -4.265 13.330 -2.592 1.00 90.69 188 ALA A C 1
ATOM 1462 O O . ALA A 1 188 ? -5.034 12.743 -3.355 1.00 90.69 188 ALA A O 1
ATOM 1463 N N . TYR A 1 189 ? -4.525 13.448 -1.290 1.00 82.50 189 TYR A N 1
ATOM 1464 C CA . TYR A 1 189 ? -5.707 12.835 -0.686 1.00 82.50 189 TYR A CA 1
ATOM 1465 C C . TYR A 1 189 ? -7.005 13.579 -0.963 1.00 82.50 189 TYR A C 1
ATOM 1467 O O . TYR A 1 189 ? -8.036 12.934 -1.124 1.00 82.50 189 TYR A O 1
ATOM 1475 N N . ASN A 1 190 ? -6.975 14.904 -1.107 1.00 81.31 190 ASN A N 1
ATOM 1476 C CA . ASN A 1 190 ? -8.136 15.647 -1.602 1.00 81.31 190 ASN A CA 1
ATOM 1477 C C . ASN A 1 190 ? -8.521 15.206 -3.025 1.00 81.31 190 ASN A C 1
ATOM 1479 O O . ASN A 1 190 ? -9.701 15.199 -3.369 1.00 81.31 190 ASN A O 1
ATOM 1483 N N . ASN A 1 191 ? -7.541 14.763 -3.815 1.00 82.62 191 ASN A N 1
ATOM 1484 C CA . ASN A 1 191 ? -7.744 14.142 -5.122 1.00 82.62 191 ASN A CA 1
ATOM 1485 C C . ASN A 1 191 ? -8.081 12.639 -5.050 1.00 82.62 191 ASN A C 1
ATOM 1487 O O . ASN A 1 191 ? -8.274 12.005 -6.081 1.00 82.62 191 ASN A O 1
ATOM 1491 N N . SER A 1 192 ? -8.220 12.064 -3.852 1.00 84.44 192 SER A N 1
ATOM 1492 C CA . SER A 1 192 ? -8.572 10.654 -3.617 1.00 84.44 192 SER A CA 1
ATOM 1493 C C . SER A 1 192 ? -7.564 9.624 -4.145 1.00 84.44 192 SER A C 1
ATOM 1495 O O . SER A 1 192 ? -7.932 8.466 -4.334 1.00 84.44 192 SER A O 1
ATOM 1497 N N . PHE A 1 193 ? -6.295 9.999 -4.351 1.00 87.88 193 PHE A N 1
ATOM 1498 C CA . PHE A 1 193 ? -5.251 9.017 -4.658 1.00 87.88 193 PHE A CA 1
ATOM 1499 C C . PHE A 1 193 ? -5.086 8.006 -3.512 1.00 87.88 193 PHE A C 1
ATOM 1501 O O . PHE A 1 193 ? -5.211 8.350 -2.332 1.00 87.88 193 PHE A O 1
ATOM 1508 N N . ALA A 1 194 ? -4.770 6.755 -3.853 1.00 87.50 194 ALA A N 1
ATOM 1509 C CA . ALA A 1 194 ? -4.639 5.665 -2.890 1.00 87.50 194 ALA A CA 1
ATOM 1510 C C . ALA A 1 194 ? -3.474 5.887 -1.920 1.00 87.50 194 ALA A C 1
ATOM 1512 O O . ALA A 1 194 ? -3.615 5.694 -0.710 1.00 87.50 194 ALA A O 1
ATOM 1513 N N . PHE A 1 195 ? -2.321 6.300 -2.453 1.00 90.62 195 PHE A N 1
ATOM 1514 C CA . PHE A 1 195 ? -1.125 6.577 -1.665 1.00 90.62 195 PHE A CA 1
ATOM 1515 C C . PHE A 1 195 ? -0.362 7.779 -2.212 1.00 90.62 195 PHE A C 1
ATOM 1517 O O . PHE A 1 195 ? -0.299 8.002 -3.419 1.00 90.62 195 PHE A O 1
ATOM 1524 N N . TYR A 1 196 ? 0.272 8.501 -1.294 1.00 92.44 196 TYR A N 1
ATOM 1525 C CA . TYR A 1 196 ? 1.223 9.558 -1.588 1.00 92.44 196 TYR A CA 1
ATOM 1526 C C . TYR A 1 196 ? 2.564 9.260 -0.915 1.00 92.44 196 TYR A C 1
ATOM 1528 O O . TYR A 1 196 ? 2.601 8.756 0.213 1.00 92.44 196 TYR A O 1
ATOM 1536 N N . TYR A 1 197 ? 3.669 9.589 -1.584 1.00 91.56 197 TYR A N 1
ATOM 1537 C CA . TYR A 1 197 ? 4.993 9.536 -0.973 1.00 91.56 197 TYR A CA 1
ATOM 1538 C C . TYR A 1 197 ? 5.858 10.753 -1.339 1.00 91.56 197 TYR A C 1
ATOM 1540 O O . TYR A 1 197 ? 6.148 10.959 -2.515 1.00 91.56 197 TYR A O 1
ATOM 1548 N N . PRO A 1 198 ? 6.329 11.532 -0.350 1.00 92.81 198 PRO A N 1
ATOM 1549 C CA . PRO A 1 198 ? 7.328 12.566 -0.575 1.00 92.81 198 PRO A CA 1
ATOM 1550 C C . PRO A 1 198 ? 8.743 11.981 -0.482 1.00 92.81 198 PRO A C 1
ATOM 1552 O O . PRO A 1 198 ? 9.031 11.167 0.395 1.00 92.81 198 PRO A O 1
ATOM 1555 N N . SER A 1 199 ? 9.654 12.457 -1.323 1.00 91.19 199 SER A N 1
ATOM 1556 C CA . SER A 1 199 ? 11.085 12.172 -1.218 1.00 91.19 199 SER A CA 1
ATOM 1557 C C . SER A 1 199 ? 11.906 13.403 -1.582 1.00 91.19 199 SER A C 1
ATOM 1559 O O . SER A 1 199 ? 11.563 14.117 -2.521 1.00 91.19 199 SER A O 1
ATOM 1561 N N . TYR A 1 200 ? 12.996 13.661 -0.862 1.00 86.25 200 TYR A N 1
ATOM 1562 C CA . TYR A 1 200 ? 13.972 14.682 -1.250 1.00 86.25 200 TYR A CA 1
ATOM 1563 C C . TYR A 1 200 ? 14.853 14.229 -2.413 1.00 86.25 200 TYR A C 1
ATO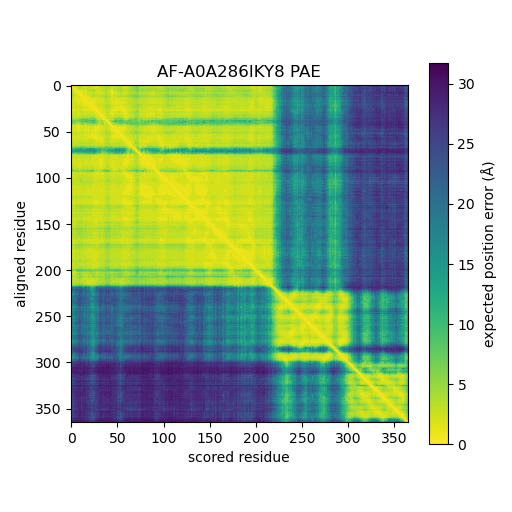M 1565 O O . TYR A 1 200 ? 15.116 14.998 -3.333 1.00 86.25 200 TYR A O 1
ATOM 1573 N N . ASP A 1 201 ? 15.334 12.988 -2.366 1.00 83.62 201 ASP A N 1
ATOM 1574 C CA . ASP A 1 201 ? 16.308 12.484 -3.325 1.00 83.62 201 ASP A CA 1
ATOM 1575 C C . ASP A 1 201 ? 15.612 11.940 -4.571 1.00 83.62 201 ASP A C 1
ATOM 1577 O O . ASP A 1 201 ? 14.781 11.035 -4.499 1.00 83.62 201 ASP A O 1
ATOM 1581 N N . ALA A 1 202 ? 16.026 12.436 -5.735 1.00 81.06 202 ALA A N 1
ATOM 1582 C CA . ALA A 1 202 ? 15.544 11.955 -7.020 1.00 81.06 202 ALA A CA 1
ATOM 1583 C C . ALA A 1 202 ? 15.821 10.454 -7.256 1.00 81.06 202 ALA A C 1
ATOM 1585 O O . ALA A 1 202 ? 15.181 9.855 -8.125 1.00 81.06 202 ALA A O 1
ATOM 1586 N N . ASN A 1 203 ? 16.758 9.867 -6.497 1.00 84.69 203 ASN A N 1
ATOM 1587 C CA . ASN A 1 203 ? 17.154 8.458 -6.566 1.00 84.69 203 ASN A CA 1
ATOM 1588 C C . ASN A 1 203 ? 16.696 7.610 -5.366 1.00 84.69 203 ASN A C 1
ATOM 1590 O O . ASN A 1 203 ? 16.977 6.411 -5.345 1.00 84.69 203 ASN A O 1
ATOM 1594 N N . TYR A 1 204 ? 16.004 8.196 -4.382 1.00 89.56 204 TYR A N 1
ATOM 1595 C CA . TYR A 1 204 ? 15.511 7.499 -3.185 1.00 89.56 204 TYR A CA 1
ATOM 1596 C C . TYR A 1 204 ? 16.601 6.846 -2.304 1.00 89.56 204 TYR A C 1
ATOM 1598 O O . TYR A 1 204 ? 16.346 5.848 -1.632 1.00 89.56 204 TYR A O 1
AT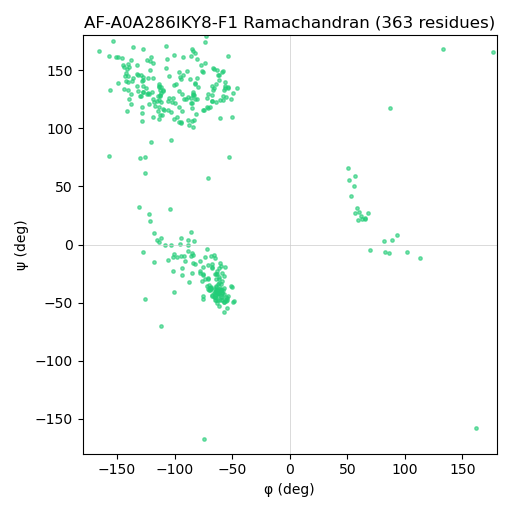OM 1606 N N . GLN A 1 205 ? 17.830 7.365 -2.292 1.00 87.12 205 GLN A N 1
ATOM 1607 C CA . GLN A 1 205 ? 18.976 6.782 -1.576 1.00 87.12 205 GLN A CA 1
ATOM 1608 C C . GLN A 1 205 ? 19.295 7.470 -0.243 1.00 87.12 205 GLN A C 1
ATOM 1610 O O . GLN A 1 205 ? 20.133 6.979 0.520 1.00 87.12 205 GLN A O 1
ATOM 1615 N N . VAL A 1 206 ? 18.645 8.593 0.059 1.00 86.00 206 VAL A N 1
ATOM 1616 C CA . VAL A 1 206 ? 18.927 9.402 1.250 1.00 86.00 206 VAL A CA 1
ATOM 1617 C C . VAL A 1 206 ? 17.741 9.372 2.209 1.00 86.00 206 VAL A C 1
ATOM 1619 O O . VAL A 1 206 ? 16.590 9.485 1.800 1.00 86.00 206 VAL A O 1
ATOM 1622 N N . TRP A 1 207 ? 18.033 9.193 3.502 1.00 86.94 207 TRP A N 1
ATOM 1623 C CA . TRP A 1 207 ? 17.045 9.392 4.560 1.00 86.94 207 TRP A CA 1
ATOM 1624 C C . TRP A 1 207 ? 16.995 10.871 4.938 1.00 86.94 207 TRP A C 1
ATOM 1626 O O . TRP A 1 207 ? 17.976 11.413 5.455 1.00 86.94 207 TRP A O 1
ATOM 1636 N N . ASP A 1 208 ? 15.847 11.508 4.736 1.00 84.25 208 ASP A N 1
ATOM 1637 C CA . ASP A 1 208 ? 15.712 12.940 4.982 1.00 84.25 208 ASP A CA 1
ATOM 1638 C C . ASP A 1 208 ? 15.454 13.252 6.453 1.00 84.25 208 ASP A C 1
ATOM 1640 O O . ASP A 1 208 ? 14.641 12.610 7.123 1.00 84.25 208 ASP A O 1
ATOM 1644 N N . SER A 1 209 ? 16.112 14.292 6.969 1.00 87.94 209 SER A N 1
ATOM 1645 C CA . SER A 1 209 ? 15.985 14.700 8.375 1.00 87.94 209 SER A CA 1
ATOM 1646 C C . SER A 1 209 ? 14.558 15.106 8.756 1.00 87.94 209 SER A C 1
ATOM 1648 O O . SER A 1 209 ? 14.162 14.945 9.909 1.00 87.94 209 SER A O 1
ATOM 1650 N N . TRP A 1 210 ? 13.770 15.594 7.794 1.00 89.75 210 TRP A N 1
ATOM 1651 C CA . TRP A 1 210 ? 12.373 15.980 7.991 1.00 89.75 210 TRP A CA 1
ATOM 1652 C C . TRP A 1 210 ? 11.392 14.803 7.880 1.00 89.75 210 TRP A C 1
ATOM 1654 O O . TRP A 1 210 ? 10.253 14.927 8.332 1.00 89.75 210 TRP A O 1
ATOM 1664 N N . LEU A 1 211 ? 11.807 13.659 7.318 1.00 87.94 211 LEU A N 1
ATOM 1665 C CA . LEU A 1 211 ? 10.912 12.542 6.996 1.00 87.94 211 LEU A CA 1
ATOM 1666 C C . LEU A 1 211 ? 10.275 11.937 8.252 1.00 87.94 211 LEU A C 1
ATOM 1668 O O . LEU A 1 211 ? 9.085 11.629 8.266 1.00 87.94 211 LEU A O 1
ATOM 1672 N N . GLN A 1 212 ? 11.046 11.819 9.335 1.00 87.44 212 GLN A N 1
ATOM 1673 C CA . GLN A 1 212 ? 10.537 11.302 10.605 1.00 87.44 212 GLN A CA 1
ATOM 1674 C C . GLN A 1 212 ? 9.450 12.205 11.200 1.00 87.44 212 GLN A C 1
ATOM 1676 O O . GLN A 1 212 ? 8.388 11.709 11.576 1.00 87.44 212 GLN A O 1
ATOM 1681 N N . SER A 1 213 ? 9.690 13.517 11.255 1.00 87.44 213 SER A N 1
ATOM 1682 C CA . SER A 1 213 ? 8.707 14.490 11.746 1.00 87.44 213 SER A CA 1
ATOM 1683 C C . SER A 1 213 ? 7.457 14.519 10.866 1.00 87.44 213 SER A C 1
ATOM 1685 O O . SER A 1 213 ? 6.346 14.552 11.385 1.00 87.44 213 SER A O 1
ATOM 1687 N N . TYR A 1 214 ? 7.628 14.418 9.546 1.00 88.31 214 TYR A N 1
ATOM 1688 C CA . TYR A 1 214 ? 6.530 14.291 8.589 1.00 88.31 214 TYR A CA 1
ATOM 1689 C C . TYR A 1 214 ? 5.652 13.056 8.863 1.00 88.31 214 TYR A C 1
ATOM 1691 O O . TYR A 1 214 ? 4.427 13.175 8.941 1.00 88.31 214 TYR A O 1
ATOM 1699 N N . PHE A 1 215 ? 6.244 11.874 9.067 1.00 84.25 215 PHE A N 1
ATOM 1700 C CA . PHE A 1 215 ? 5.470 10.671 9.398 1.00 84.25 215 PHE A CA 1
ATOM 1701 C C . PHE A 1 215 ? 4.754 10.798 10.750 1.00 84.25 215 PHE A C 1
ATOM 1703 O O . PHE A 1 215 ? 3.610 10.375 10.887 1.00 84.25 215 PHE A O 1
ATOM 1710 N N . GLN A 1 216 ? 5.375 11.439 11.743 1.00 81.06 216 GLN A N 1
ATOM 1711 C CA . GLN A 1 216 ? 4.713 11.711 13.024 1.00 81.06 216 GLN A CA 1
ATOM 1712 C C . GLN A 1 216 ? 3.525 12.675 12.866 1.00 81.06 216 GLN A C 1
ATOM 1714 O O . GLN A 1 216 ? 2.452 12.415 13.410 1.00 81.06 216 GLN A O 1
ATOM 1719 N N . ALA A 1 217 ? 3.676 13.744 12.082 1.00 75.62 217 ALA A N 1
ATOM 1720 C CA . ALA A 1 217 ? 2.625 14.733 11.844 1.00 75.62 217 ALA A CA 1
ATOM 1721 C C . ALA A 1 217 ? 1.463 14.186 10.994 1.00 75.62 217 ALA A C 1
ATOM 1723 O O . ALA A 1 217 ? 0.298 14.510 11.235 1.00 75.62 217 ALA A O 1
ATOM 1724 N N . THR A 1 218 ? 1.740 13.310 10.029 1.00 67.69 218 THR A N 1
ATOM 1725 C CA . THR A 1 218 ? 0.699 12.657 9.213 1.00 67.69 218 THR A CA 1
ATOM 1726 C C . THR A 1 218 ? -0.077 11.588 9.985 1.00 67.69 218 THR A C 1
ATOM 1728 O O . THR A 1 218 ? -1.279 11.439 9.767 1.00 67.69 218 THR A O 1
ATOM 1731 N N . VAL A 1 219 ? 0.545 10.923 10.965 1.00 57.00 219 VAL A N 1
ATOM 1732 C CA . VAL A 1 219 ? -0.165 10.069 11.935 1.00 57.00 219 VAL A CA 1
ATOM 1733 C C . VAL A 1 219 ? -0.998 10.914 12.912 1.00 57.00 219 VAL A C 1
ATOM 1735 O O . VAL A 1 219 ? -2.120 10.541 13.249 1.00 57.00 219 VAL A O 1
ATOM 1738 N N . GLN A 1 220 ? -0.492 12.078 13.337 1.00 40.41 220 GLN A N 1
ATOM 1739 C CA . GLN A 1 220 ? -1.149 12.950 14.320 1.00 40.41 220 GLN A CA 1
ATOM 1740 C C . GLN A 1 220 ? -2.236 13.873 13.731 1.00 40.41 220 GLN A C 1
ATOM 1742 O O . GLN A 1 220 ? -3.085 14.367 14.468 1.00 40.41 220 GLN A O 1
ATOM 1747 N N . SER A 1 221 ? -2.266 14.078 12.412 1.00 41.00 221 SER A N 1
ATOM 1748 C CA . SER A 1 221 ? -3.327 14.822 11.708 1.00 41.00 221 SER A CA 1
ATOM 1749 C C . SER A 1 221 ? -4.542 13.959 11.343 1.00 41.00 221 SER A C 1
ATOM 1751 O O . SER A 1 221 ? -5.431 14.394 10.600 1.00 41.00 221 SER A O 1
ATOM 1753 N N . GLN A 1 222 ? -4.629 12.735 11.873 1.00 49.53 222 GLN A N 1
ATOM 1754 C CA . GLN A 1 222 ? -5.886 12.003 11.839 1.00 49.53 222 GLN A CA 1
ATOM 1755 C C . GLN A 1 222 ? -6.898 12.718 12.740 1.00 49.53 222 GLN A C 1
ATOM 1757 O O . GLN A 1 222 ? -6.619 12.924 13.923 1.00 49.53 222 GLN A O 1
ATOM 1762 N N . PRO A 1 223 ? -8.074 13.117 12.222 1.00 52.56 223 PRO A N 1
ATOM 1763 C CA . PRO A 1 223 ? -9.135 13.581 13.097 1.00 52.56 223 PRO A CA 1
ATOM 1764 C C . PRO A 1 223 ? -9.437 12.460 14.089 1.00 52.56 223 PRO A C 1
ATOM 1766 O O . PRO A 1 223 ? -9.570 11.305 13.680 1.00 52.56 223 PRO A O 1
ATOM 1769 N N . THR A 1 224 ? -9.538 12.785 15.380 1.00 61.38 224 THR A N 1
ATOM 1770 C CA . THR A 1 224 ? -10.021 11.839 16.389 1.00 61.38 224 THR A CA 1
ATOM 1771 C C . THR A 1 224 ? -11.330 11.250 15.877 1.00 61.38 224 THR A C 1
ATOM 1773 O O . THR A 1 224 ? -12.327 11.963 15.748 1.00 61.38 224 THR A O 1
ATOM 1776 N N . LEU A 1 225 ? -11.313 9.968 15.511 1.00 71.25 225 LEU A N 1
ATOM 1777 C CA . LEU A 1 225 ? -12.498 9.291 15.015 1.00 71.25 225 LEU A CA 1
ATOM 1778 C C . LEU A 1 225 ? -13.413 9.030 16.212 1.00 71.25 225 LEU A C 1
ATOM 1780 O O . LEU A 1 225 ? -13.045 8.311 17.141 1.00 71.25 225 LEU A O 1
ATOM 1784 N N . ILE A 1 226 ? -14.590 9.650 16.207 1.00 81.69 226 ILE A N 1
ATOM 1785 C CA . ILE A 1 226 ? -15.553 9.544 17.302 1.00 81.69 226 ILE A CA 1
ATOM 1786 C C . ILE A 1 226 ? -16.773 8.800 16.778 1.00 81.69 226 ILE A C 1
ATOM 1788 O O . ILE A 1 226 ? -17.460 9.271 15.870 1.00 81.69 226 ILE A O 1
ATOM 1792 N N . ILE A 1 227 ? -17.049 7.643 17.377 1.00 88.19 227 ILE A N 1
ATOM 1793 C CA . ILE A 1 227 ? -18.335 6.972 17.215 1.00 88.19 227 ILE A CA 1
ATOM 1794 C C . ILE A 1 227 ? -19.303 7.580 18.230 1.00 88.19 227 ILE A C 1
ATOM 1796 O O . ILE A 1 227 ? -19.074 7.517 19.437 1.00 88.19 227 ILE A O 1
ATOM 1800 N N . ASN A 1 228 ? -20.406 8.126 17.735 1.00 90.81 228 ASN A N 1
ATOM 1801 C CA . ASN A 1 228 ? -21.524 8.605 18.532 1.00 90.81 228 ASN A CA 1
ATOM 1802 C C . ASN A 1 228 ? -22.630 7.549 18.563 1.00 90.81 228 ASN A C 1
ATOM 1804 O O . ASN A 1 228 ? -22.978 6.982 17.528 1.00 90.81 228 ASN A O 1
ATOM 1808 N N . GLY A 1 229 ? -23.229 7.339 19.730 1.00 89.62 229 GLY A N 1
ATOM 1809 C CA . GLY A 1 229 ? -24.378 6.459 19.924 1.00 89.62 229 GLY A CA 1
ATOM 1810 C C . GLY A 1 229 ? -24.757 6.385 21.399 1.00 89.62 229 GLY A C 1
ATOM 1811 O O . GLY A 1 229 ? -23.977 6.787 22.264 1.00 89.62 229 GLY A O 1
ATOM 1812 N N . ASN A 1 230 ? -25.950 5.869 21.704 1.00 88.38 230 ASN A N 1
ATOM 1813 C CA . ASN A 1 230 ? -26.297 5.581 23.093 1.00 88.38 230 ASN A CA 1
ATOM 1814 C C . ASN A 1 230 ? -25.502 4.354 23.564 1.00 88.38 230 ASN A C 1
ATOM 1816 O O . ASN A 1 230 ? -25.665 3.271 23.000 1.00 88.38 230 ASN A O 1
ATOM 1820 N N . THR A 1 231 ? -24.658 4.537 24.580 1.00 89.12 231 THR A N 1
ATOM 1821 C CA . THR A 1 231 ? -23.783 3.505 25.153 1.00 89.12 231 THR A CA 1
ATOM 1822 C C . THR A 1 231 ? -24.462 2.649 26.212 1.00 89.12 231 THR A C 1
ATOM 1824 O O . THR A 1 231 ? -23.873 1.664 26.642 1.00 89.12 231 THR A O 1
ATOM 1827 N N . ASN A 1 232 ? -25.683 2.984 26.630 1.00 84.44 232 ASN A N 1
ATOM 1828 C CA . ASN A 1 232 ? -26.450 2.208 27.598 1.00 84.44 232 ASN A CA 1
ATOM 1829 C C . ASN A 1 232 ? -27.841 1.936 27.029 1.00 84.44 232 ASN A C 1
ATOM 1831 O O . ASN A 1 232 ? -28.692 2.828 26.974 1.00 84.44 232 ASN A O 1
ATOM 1835 N N . ILE A 1 233 ? -28.077 0.696 26.612 1.00 81.44 233 ILE A N 1
ATOM 1836 C CA . ILE A 1 233 ? -29.394 0.259 26.144 1.00 81.44 233 ILE A CA 1
ATOM 1837 C C . ILE A 1 233 ? -29.864 -0.948 26.934 1.00 81.44 233 ILE A C 1
ATOM 1839 O O . ILE A 1 233 ? -29.080 -1.669 27.547 1.00 81.44 233 ILE A O 1
ATOM 1843 N N . THR A 1 234 ? -31.168 -1.175 26.922 1.00 80.44 234 THR A N 1
ATOM 1844 C CA . THR A 1 234 ? -31.746 -2.339 27.582 1.00 80.44 234 THR A CA 1
ATOM 1845 C C . THR A 1 234 ? -31.794 -3.528 26.633 1.00 80.44 234 THR A C 1
ATOM 1847 O O . THR A 1 234 ? -31.967 -3.345 25.430 1.00 80.44 234 THR A O 1
ATOM 1850 N N . ILE A 1 235 ? -31.675 -4.751 27.154 1.00 78.44 235 ILE A N 1
ATOM 1851 C CA . ILE A 1 235 ? -31.781 -5.967 26.338 1.00 78.44 235 ILE A CA 1
ATOM 1852 C C . ILE A 1 235 ? -33.039 -5.940 25.449 1.00 78.44 235 ILE A C 1
ATOM 1854 O O . ILE A 1 235 ? -34.142 -5.649 25.918 1.00 78.44 235 ILE A O 1
ATOM 1858 N N . GLY A 1 236 ? -32.856 -6.215 24.155 1.00 76.56 236 GLY A N 1
ATOM 1859 C CA . GLY A 1 236 ? -33.912 -6.159 23.139 1.00 76.56 236 GLY A CA 1
ATOM 1860 C C . GLY A 1 236 ? -34.143 -4.779 22.507 1.00 76.56 236 GLY A C 1
ATOM 1861 O O . GLY A 1 236 ? -34.897 -4.687 21.542 1.00 76.56 236 GLY A O 1
ATOM 1862 N N . GLN A 1 237 ? -33.498 -3.717 23.001 1.00 84.94 237 GLN A N 1
ATOM 1863 C CA . GLN A 1 237 ? -33.472 -2.414 22.330 1.00 84.94 237 GLN A CA 1
ATOM 1864 C C . GLN A 1 237 ? -32.343 -2.342 21.295 1.00 84.94 237 GLN A C 1
ATOM 1866 O O . GLN A 1 237 ? -31.386 -3.114 21.331 1.00 84.94 237 GLN A O 1
ATOM 1871 N N . SER A 1 238 ? -32.449 -1.373 20.387 1.00 90.56 238 SER A N 1
ATOM 1872 C CA . SER A 1 238 ? -31.387 -1.004 19.452 1.00 90.56 238 SER A CA 1
ATOM 1873 C C . SER A 1 238 ? -30.733 0.319 19.815 1.00 90.56 238 SER A C 1
ATOM 1875 O O . SER A 1 238 ? -31.352 1.182 20.437 1.00 90.56 238 SER A O 1
ATOM 1877 N N . THR A 1 239 ? -29.521 0.529 19.312 1.00 94.31 239 THR A N 1
ATOM 1878 C CA . THR A 1 239 ? -28.878 1.847 19.250 1.00 94.31 239 THR A CA 1
ATOM 1879 C C . THR A 1 239 ? -28.367 2.099 17.837 1.00 94.31 239 THR A C 1
ATOM 1881 O O . THR A 1 239 ? -27.968 1.163 17.140 1.00 94.31 239 THR A O 1
ATOM 1884 N N . THR A 1 240 ? -28.404 3.356 17.400 1.00 96.69 240 THR A N 1
ATOM 1885 C CA . THR A 1 240 ? -27.812 3.773 16.126 1.00 96.69 240 THR A CA 1
ATOM 1886 C C . THR A 1 240 ? -26.458 4.397 16.409 1.00 96.69 240 THR A C 1
ATOM 1888 O O . THR A 1 240 ? -26.361 5.371 17.157 1.00 96.69 240 THR A O 1
ATOM 1891 N N . LEU A 1 241 ? -25.423 3.825 15.806 1.00 96.00 241 LEU A N 1
ATOM 1892 C CA . LEU A 1 241 ? -24.064 4.332 15.845 1.00 96.00 241 LEU A CA 1
ATOM 1893 C C . LEU A 1 241 ? -23.817 5.186 14.605 1.00 96.00 241 LEU A C 1
ATOM 1895 O O . LEU A 1 241 ? -24.314 4.886 13.519 1.00 96.00 241 LEU A O 1
ATOM 1899 N N . SER A 1 242 ? -23.048 6.252 14.765 1.00 93.75 242 SER A N 1
ATOM 1900 C CA . SER A 1 242 ? -22.659 7.158 13.686 1.00 93.75 242 SER A CA 1
ATOM 1901 C C . SER A 1 242 ? -21.218 7.600 13.879 1.00 93.75 242 SER A C 1
ATOM 1903 O O . SER A 1 242 ? -20.751 7.674 15.012 1.00 93.75 242 SER A O 1
ATOM 1905 N N . MET A 1 243 ? -20.513 7.908 12.795 1.00 88.88 243 MET A N 1
ATOM 1906 C CA . MET A 1 243 ? -19.156 8.453 12.866 1.00 88.88 243 MET A CA 1
ATOM 1907 C C . MET A 1 243 ? -19.087 9.762 12.070 1.00 88.88 243 MET A C 1
ATOM 1909 O O . MET A 1 243 ? -18.580 9.785 10.949 1.00 88.88 243 MET A O 1
ATOM 1913 N N . PRO A 1 244 ? -19.630 10.867 12.618 1.00 83.62 244 PRO A N 1
ATOM 1914 C CA . PRO A 1 244 ? -19.743 12.132 11.890 1.00 83.62 244 PRO A CA 1
ATOM 1915 C C . PRO A 1 244 ? -18.386 12.784 11.602 1.00 83.62 244 PRO A C 1
ATOM 1917 O O . PRO A 1 244 ? -18.290 13.647 10.738 1.00 83.62 244 PRO A O 1
ATOM 1920 N N . SER A 1 245 ? -17.330 12.368 12.306 1.00 76.88 245 SER A N 1
ATOM 1921 C CA . SER A 1 245 ? -15.957 12.830 12.092 1.00 76.88 245 SER A CA 1
ATOM 1922 C C . SER A 1 245 ? -15.314 12.290 10.805 1.00 76.88 245 SER A C 1
ATOM 1924 O O . SER A 1 245 ? -14.172 12.638 10.516 1.00 76.88 245 SER A O 1
ATOM 1926 N N . CYS A 1 246 ? -15.998 11.422 10.054 1.00 79.31 246 CYS A N 1
ATOM 1927 C CA . CYS A 1 246 ? -15.482 10.799 8.840 1.00 79.31 246 CYS A CA 1
ATOM 1928 C C . CYS A 1 246 ? -16.261 11.263 7.601 1.00 79.31 246 CYS A C 1
ATOM 1930 O O . CYS A 1 246 ? -17.475 11.102 7.522 1.00 79.31 246 CYS A O 1
ATOM 1932 N N . SER A 1 247 ? -15.543 11.798 6.613 1.00 76.06 247 SER A N 1
ATOM 1933 C CA . SER A 1 247 ? -16.076 12.186 5.297 1.00 76.06 247 SER A CA 1
ATOM 1934 C C . SER A 1 247 ? -15.912 11.108 4.213 1.00 76.06 247 SER A C 1
ATOM 1936 O O . SER A 1 247 ? -16.283 11.334 3.066 1.00 76.06 247 SER A O 1
ATOM 1938 N N . HIS A 1 248 ? -15.336 9.957 4.561 1.00 77.06 248 HIS A N 1
ATOM 1939 C CA . HIS A 1 248 ? -15.017 8.847 3.655 1.00 77.06 248 HIS A CA 1
ATOM 1940 C C . HIS A 1 248 ? -15.971 7.662 3.883 1.00 77.06 248 HIS A C 1
ATOM 1942 O O . HIS A 1 248 ? -16.719 7.670 4.865 1.00 77.06 248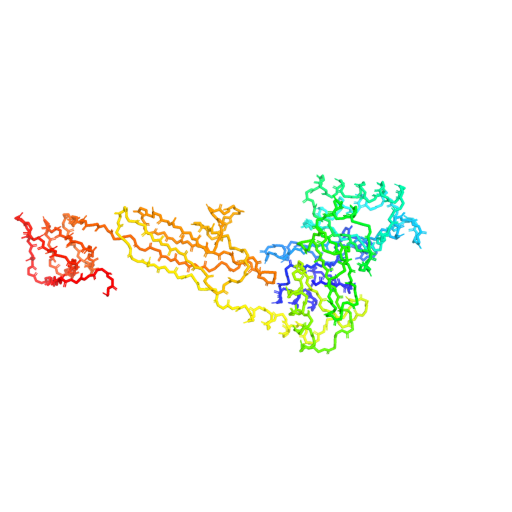 HIS A O 1
ATOM 1948 N N . PRO A 1 249 ? -15.965 6.625 3.019 1.00 83.75 249 PRO A N 1
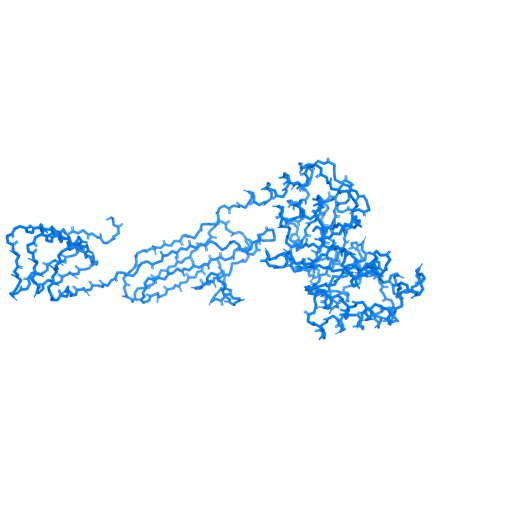ATOM 1949 C CA . PRO A 1 249 ? -16.710 5.399 3.278 1.00 83.75 249 PRO A CA 1
ATOM 1950 C C . PRO A 1 249 ? -16.364 4.805 4.647 1.00 83.75 249 PRO A C 1
ATOM 1952 O O . PRO A 1 249 ? -15.196 4.723 5.031 1.00 83.75 249 PRO A O 1
ATOM 1955 N N . ILE A 1 250 ? -17.400 4.400 5.379 1.00 88.69 250 ILE A N 1
ATOM 1956 C CA . ILE A 1 250 ? -17.277 3.821 6.717 1.00 88.69 250 ILE A CA 1
ATOM 1957 C C . ILE A 1 250 ? -17.627 2.344 6.645 1.00 88.69 250 ILE A C 1
ATOM 1959 O O . ILE A 1 250 ? -18.678 1.976 6.115 1.00 88.69 250 ILE A O 1
ATOM 1963 N N . GLU A 1 251 ? -16.773 1.519 7.234 1.00 92.19 251 GLU A N 1
ATOM 1964 C CA . GLU A 1 251 ? -17.018 0.101 7.468 1.00 92.19 251 GLU A CA 1
ATOM 1965 C C . GLU A 1 251 ? -17.134 -0.173 8.967 1.00 92.19 251 GLU A C 1
ATOM 1967 O O . GLU A 1 251 ? -16.311 0.278 9.765 1.00 92.19 251 GLU A O 1
ATOM 1972 N N . TRP A 1 252 ? -18.157 -0.928 9.351 1.00 93.94 252 TRP A N 1
ATOM 1973 C CA . TRP A 1 252 ? -18.453 -1.270 10.738 1.00 93.94 252 TRP A CA 1
ATOM 1974 C C . TRP A 1 252 ? -18.069 -2.713 11.030 1.00 93.94 252 TRP A C 1
ATOM 1976 O O . TRP A 1 252 ? -18.248 -3.593 10.190 1.00 93.94 252 TRP A O 1
ATOM 1986 N N . TYR A 1 253 ? -17.602 -2.967 12.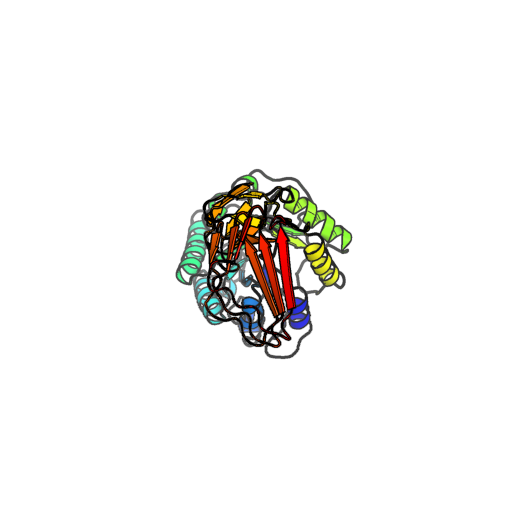247 1.00 95.00 253 TYR A N 1
ATOM 1987 C CA . TYR A 1 253 ? -17.147 -4.272 12.713 1.00 95.00 253 TYR A CA 1
ATOM 1988 C C . TYR A 1 253 ? -17.598 -4.513 14.156 1.00 95.00 253 TYR A C 1
ATOM 1990 O O . TYR A 1 253 ? -17.789 -3.578 14.933 1.00 95.00 253 TYR A O 1
ATOM 1998 N N . ASP A 1 254 ? -17.715 -5.777 14.537 1.00 94.44 254 ASP A N 1
ATOM 1999 C CA . ASP A 1 254 ? -17.971 -6.246 15.905 1.00 94.44 254 ASP A CA 1
ATOM 2000 C C . ASP A 1 254 ? -16.708 -6.807 16.589 1.00 94.44 254 ASP A C 1
ATOM 2002 O O . ASP A 1 254 ? -16.742 -7.208 17.752 1.00 94.44 254 ASP A O 1
ATOM 2006 N N . ASN A 1 255 ? -15.575 -6.811 15.882 1.00 89.75 255 ASN A N 1
ATOM 2007 C CA . ASN A 1 255 ? -14.295 -7.322 16.355 1.00 89.75 255 ASN A CA 1
ATOM 2008 C C . ASN A 1 255 ? -13.141 -6.407 15.891 1.00 89.75 255 ASN A C 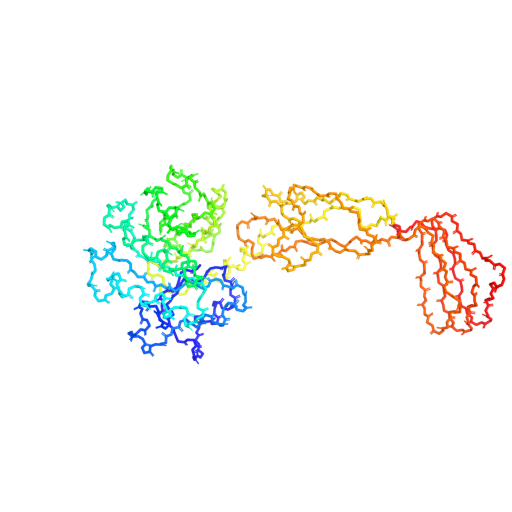1
ATOM 2010 O O . ASN A 1 255 ? -13.147 -5.951 14.741 1.00 89.75 255 ASN A O 1
ATOM 2014 N N . PRO A 1 256 ? -12.127 -6.141 16.740 1.00 84.94 256 PRO A N 1
ATOM 2015 C CA . PRO A 1 256 ? -11.037 -5.221 16.408 1.00 84.94 256 PRO A CA 1
ATOM 2016 C C . PRO A 1 256 ? -10.167 -5.683 15.230 1.00 84.94 256 PRO A C 1
ATOM 2018 O O . PRO A 1 256 ? -9.582 -4.842 14.556 1.00 84.94 256 PRO A O 1
ATOM 2021 N N . THR A 1 257 ? -10.093 -6.989 14.958 1.00 83.31 257 THR A N 1
ATOM 2022 C CA . THR A 1 257 ? -9.232 -7.583 13.921 1.00 83.31 257 THR A CA 1
ATOM 2023 C C . THR A 1 257 ? -10.008 -8.248 12.783 1.00 83.31 257 THR A C 1
ATOM 2025 O O . THR A 1 257 ? -9.394 -8.817 11.881 1.00 83.31 257 THR A O 1
ATOM 2028 N N . ALA A 1 258 ? -11.346 -8.174 12.783 1.00 84.31 258 ALA A N 1
ATOM 2029 C CA . ALA A 1 258 ? -12.162 -8.730 11.701 1.00 84.31 258 ALA A CA 1
ATOM 2030 C C . ALA A 1 258 ? -11.767 -8.143 10.341 1.00 84.31 258 ALA A C 1
ATOM 2032 O O . ALA A 1 258 ? -11.595 -6.935 10.216 1.00 84.31 258 ALA A O 1
ATOM 2033 N N . THR A 1 259 ? -11.660 -8.985 9.317 1.00 80.31 259 THR A N 1
ATOM 2034 C CA . THR A 1 259 ? -11.293 -8.576 7.949 1.00 80.31 259 THR A CA 1
ATOM 2035 C C . THR A 1 259 ? -12.501 -8.315 7.052 1.00 80.31 259 THR A C 1
ATOM 2037 O O . THR A 1 259 ? -12.333 -7.794 5.955 1.00 80.31 259 THR A O 1
ATOM 2040 N N . GLN A 1 260 ? -13.705 -8.662 7.514 1.00 86.75 260 GLN A N 1
ATOM 2041 C CA . GLN A 1 260 ? -14.969 -8.432 6.820 1.00 86.75 260 GLN A CA 1
ATOM 2042 C C . GLN A 1 260 ? -15.875 -7.548 7.684 1.00 86.75 260 GLN A C 1
ATOM 2044 O O . GLN A 1 260 ? -16.011 -7.834 8.879 1.00 86.75 260 GLN A O 1
ATOM 2049 N N . PRO A 1 261 ? -16.467 -6.481 7.125 1.00 92.50 261 PRO A N 1
ATOM 2050 C CA . PRO A 1 261 ? -17.369 -5.616 7.869 1.00 92.50 261 PRO A CA 1
ATOM 2051 C C . PRO A 1 261 ? -18.737 -6.272 8.082 1.00 92.50 261 PRO A C 1
ATOM 2053 O O . PRO A 1 261 ? -19.230 -7.010 7.232 1.00 92.50 261 PRO A O 1
ATOM 2056 N N . ILE A 1 262 ? -19.385 -5.949 9.203 1.00 96.00 262 ILE A N 1
ATOM 2057 C CA . ILE A 1 262 ? -20.787 -6.317 9.465 1.00 96.00 262 ILE A CA 1
ATOM 2058 C C . ILE A 1 262 ? -21.767 -5.400 8.722 1.00 96.00 262 ILE A C 1
ATOM 2060 O O . ILE A 1 262 ? -22.920 -5.766 8.514 1.00 96.00 262 ILE A O 1
ATOM 2064 N N . SER A 1 263 ? -21.327 -4.192 8.356 1.00 95.62 263 SER A N 1
ATOM 2065 C CA . SER A 1 263 ? -22.101 -3.225 7.575 1.00 95.62 263 SER A CA 1
ATOM 2066 C C . SER A 1 263 ? -21.203 -2.113 7.029 1.00 95.62 263 SER A C 1
ATOM 2068 O O . SER A 1 263 ? -20.082 -1.913 7.500 1.00 95.62 263 SER A O 1
ATOM 2070 N N . SER A 1 264 ? -21.725 -1.338 6.084 1.00 92.06 264 SER A N 1
ATOM 2071 C CA . SER A 1 264 ? -21.086 -0.145 5.526 1.00 92.06 264 SER A CA 1
ATOM 2072 C C . SER A 1 264 ? -22.058 1.031 5.496 1.00 92.06 264 SER A C 1
ATOM 2074 O O . SER A 1 264 ? -23.243 0.843 5.220 1.00 92.06 264 SER A O 1
ATOM 2076 N N . GLY A 1 265 ? -21.553 2.245 5.705 1.00 90.62 265 GLY A N 1
ATOM 2077 C CA . GLY A 1 265 ? -22.334 3.480 5.622 1.00 90.62 265 GLY A CA 1
ATOM 2078 C C . GLY A 1 265 ? -22.107 4.414 6.807 1.00 90.62 265 GLY A C 1
ATOM 2079 O O . GLY A 1 265 ? -21.518 4.033 7.815 1.00 90.62 265 GLY A O 1
ATOM 2080 N N . ALA A 1 266 ? -22.592 5.654 6.694 1.00 88.75 266 ALA A N 1
ATOM 2081 C CA . ALA A 1 266 ? -22.378 6.697 7.703 1.00 88.75 266 ALA A CA 1
ATOM 2082 C C . ALA A 1 266 ? -22.911 6.334 9.103 1.00 88.75 266 ALA A C 1
ATOM 2084 O O . ALA A 1 266 ? -22.437 6.861 10.116 1.00 88.75 266 ALA A O 1
ATOM 2085 N N . THR A 1 267 ? -23.890 5.430 9.156 1.00 94.38 267 THR A N 1
ATOM 2086 C CA . THR A 1 267 ? -24.504 4.925 10.380 1.00 94.38 267 THR A CA 1
ATOM 2087 C C . THR A 1 267 ? -24.730 3.415 10.310 1.00 94.38 267 THR A C 1
ATOM 2089 O O . THR A 1 267 ? -24.810 2.832 9.228 1.00 94.38 267 THR A O 1
ATOM 2092 N N . ILE A 1 268 ? -24.864 2.784 11.477 1.00 96.88 268 ILE A N 1
ATOM 2093 C CA . ILE A 1 268 ? -25.335 1.402 11.634 1.00 96.88 268 ILE A CA 1
ATOM 2094 C C . ILE A 1 268 ? -26.313 1.335 12.809 1.00 96.88 268 ILE A C 1
ATOM 2096 O O . ILE A 1 268 ? -26.097 1.972 13.838 1.00 96.88 268 ILE A O 1
ATOM 2100 N N . THR A 1 269 ? -27.380 0.549 12.686 1.00 96.56 269 THR A N 1
ATOM 2101 C CA . THR A 1 269 ? -28.259 0.213 13.816 1.00 96.56 269 THR A CA 1
ATOM 2102 C C . THR A 1 269 ? -27.928 -1.188 14.313 1.00 96.56 269 THR A C 1
ATOM 2104 O O . THR A 1 269 ? -27.929 -2.139 13.534 1.00 96.56 269 THR A O 1
ATOM 2107 N N . VAL A 1 270 ? -27.643 -1.314 15.608 1.00 95.44 270 VAL A N 1
ATOM 2108 C CA . VAL A 1 270 ? -27.214 -2.569 16.241 1.00 95.44 270 VAL A CA 1
ATOM 2109 C C . VAL A 1 270 ? -28.162 -2.980 17.367 1.00 95.44 270 VAL A C 1
ATOM 2111 O O . VAL A 1 270 ? -28.753 -2.125 18.028 1.00 95.44 270 VAL A O 1
ATOM 2114 N N . PHE A 1 271 ? -28.281 -4.293 17.592 1.00 93.81 271 PHE A N 1
ATOM 2115 C CA . PHE A 1 271 ? -29.150 -4.918 18.602 1.00 93.81 271 PHE A CA 1
ATOM 2116 C C . PHE A 1 271 ? -28.356 -5.870 19.527 1.00 93.81 271 PHE A C 1
ATOM 2118 O O . PHE A 1 271 ? -28.589 -7.081 19.507 1.00 93.81 271 PHE A O 1
ATOM 2125 N N . PRO A 1 272 ? -27.364 -5.383 20.296 1.00 89.81 272 PRO A N 1
ATOM 2126 C CA . PRO A 1 272 ? -26.572 -6.252 21.161 1.00 89.81 272 PRO A CA 1
ATOM 2127 C C . PRO A 1 272 ? -27.422 -6.907 22.267 1.00 89.81 272 PRO A C 1
ATOM 2129 O O . PRO A 1 272 ? -28.266 -6.267 22.891 1.00 89.81 272 PRO A O 1
ATOM 2132 N N . ALA A 1 273 ? -27.193 -8.199 22.527 1.00 83.88 273 ALA A N 1
ATOM 2133 C CA . ALA A 1 273 ? -27.844 -8.944 23.617 1.00 83.88 273 ALA A CA 1
ATOM 2134 C C . ALA A 1 273 ? -27.017 -8.953 24.918 1.00 83.88 273 ALA A C 1
ATOM 2136 O O . ALA A 1 273 ? -27.552 -9.181 26.001 1.00 83.88 273 ALA A O 1
ATOM 2137 N N . THR A 1 274 ? -25.717 -8.685 24.808 1.00 84.06 274 THR A N 1
ATOM 2138 C CA . THR A 1 274 ? -24.748 -8.540 25.902 1.00 84.06 274 THR A CA 1
ATOM 2139 C C . THR A 1 274 ? -23.869 -7.325 25.636 1.00 84.06 274 THR A C 1
ATOM 2141 O O . THR A 1 274 ? -23.900 -6.785 24.530 1.00 84.06 274 THR A O 1
ATOM 2144 N N . ASN A 1 275 ? -23.066 -6.905 26.620 1.00 87.88 275 ASN A N 1
ATOM 2145 C CA . ASN A 1 275 ? -22.076 -5.849 26.401 1.00 87.88 275 ASN A CA 1
ATOM 2146 C C . ASN A 1 275 ? -21.234 -6.174 25.162 1.00 87.88 275 ASN A C 1
ATOM 2148 O O . ASN A 1 275 ? -20.662 -7.261 25.078 1.00 87.88 275 ASN A O 1
ATOM 2152 N N . GLN A 1 276 ? -21.186 -5.243 24.215 1.00 93.31 276 GLN A N 1
ATOM 2153 C CA . GLN A 1 276 ? -20.531 -5.442 22.929 1.00 93.31 276 GLN A CA 1
ATOM 2154 C C . GLN A 1 276 ? -19.799 -4.169 22.529 1.00 93.31 276 GLN A C 1
ATOM 2156 O O . GLN A 1 276 ? -20.359 -3.073 22.580 1.00 93.31 276 GLN A O 1
ATOM 2161 N N . THR A 1 277 ? -18.552 -4.322 22.101 1.00 95.19 277 THR A N 1
ATOM 2162 C CA . THR A 1 277 ? -17.786 -3.239 21.489 1.00 95.19 277 THR A CA 1
ATOM 2163 C C . THR A 1 277 ? -17.944 -3.310 19.980 1.00 95.19 277 THR A C 1
ATOM 2165 O O . THR A 1 277 ? -17.766 -4.371 19.383 1.00 95.19 277 THR A O 1
ATOM 2168 N N . TYR A 1 278 ? -18.284 -2.177 19.376 1.00 95.69 278 TYR A N 1
ATOM 2169 C CA . TYR A 1 278 ? -18.298 -2.000 17.930 1.00 95.69 278 TYR A CA 1
ATOM 2170 C C . TYR A 1 278 ? -17.135 -1.126 17.511 1.00 95.69 278 TYR A C 1
ATOM 2172 O O . TYR A 1 278 ? -16.679 -0.267 18.269 1.00 95.69 278 TYR A O 1
ATOM 2180 N N . TYR A 1 279 ? -16.684 -1.346 16.287 1.00 93.56 279 TYR A N 1
ATOM 2181 C CA . TYR A 1 279 ? -15.540 -0.678 15.708 1.00 93.56 279 TYR A CA 1
ATOM 2182 C C . TYR A 1 279 ? -15.928 -0.071 14.364 1.00 93.56 279 TYR A C 1
ATOM 2184 O O . TYR A 1 279 ? -16.672 -0.686 13.602 1.00 93.56 279 TYR A O 1
ATOM 2192 N N . ALA A 1 280 ? -15.419 1.119 14.068 1.00 90.7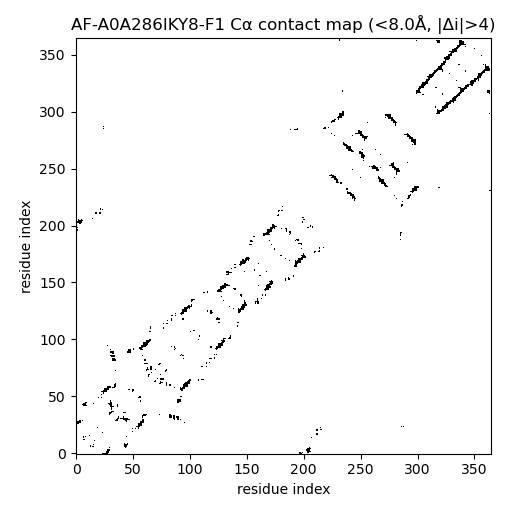5 280 ALA A N 1
ATOM 2193 C CA . ALA A 1 280 ? -15.636 1.786 12.792 1.00 90.75 280 ALA A CA 1
ATOM 2194 C C . ALA A 1 280 ? -14.291 2.116 12.153 1.00 90.75 280 ALA A C 1
ATOM 2196 O O . ALA A 1 280 ? -13.414 2.697 12.794 1.00 90.75 280 ALA A O 1
ATOM 2197 N N . ASP A 1 281 ? -14.148 1.736 10.891 1.00 86.50 281 ASP A N 1
ATOM 2198 C CA . ASP A 1 281 ? -13.024 2.090 10.041 1.00 86.50 281 ASP A CA 1
ATOM 2199 C C . ASP A 1 281 ? -13.477 3.198 9.089 1.00 86.50 281 ASP A C 1
ATOM 2201 O O . ASP A 1 281 ? -14.367 2.995 8.259 1.00 86.50 281 ASP A O 1
ATOM 2205 N N . CYS A 1 282 ? -12.898 4.386 9.246 1.00 82.19 282 CYS A N 1
ATOM 2206 C CA . CYS A 1 282 ? -13.022 5.443 8.256 1.00 82.19 282 CYS A CA 1
ATOM 2207 C C . CYS A 1 282 ? -11.991 5.129 7.180 1.00 82.19 282 CYS A C 1
ATOM 2209 O O . CYS A 1 282 ? -10.800 5.235 7.466 1.00 82.19 282 CYS A O 1
ATOM 2211 N N . LYS A 1 283 ? -12.416 4.771 5.962 1.00 73.44 283 LYS A N 1
ATOM 2212 C CA . LYS A 1 283 ? -11.513 4.476 4.835 1.00 73.44 283 LYS A CA 1
ATOM 2213 C C . LYS A 1 283 ? -10.842 5.746 4.305 1.00 73.44 283 LYS A C 1
ATOM 2215 O O . LYS A 1 283 ? -10.972 6.096 3.136 1.00 73.44 283 LYS A O 1
ATOM 2220 N N . LYS A 1 284 ? -10.142 6.462 5.182 1.00 63.81 284 LYS A N 1
ATOM 2221 C CA . LYS A 1 284 ? -9.257 7.553 4.828 1.00 63.81 284 LYS A CA 1
ATOM 2222 C C . LYS A 1 284 ? -7.935 6.932 4.366 1.00 63.81 284 LYS A C 1
ATOM 2224 O O . LYS A 1 284 ? -7.323 6.164 5.114 1.00 63.81 284 LYS A O 1
ATOM 2229 N N . PRO A 1 285 ? -7.464 7.263 3.164 1.00 43.53 285 PRO A N 1
ATOM 2230 C CA . PRO A 1 285 ? -6.117 6.904 2.764 1.00 43.53 285 PRO A CA 1
ATOM 2231 C C . PRO A 1 285 ? -5.133 7.718 3.637 1.00 43.53 285 PRO A C 1
ATOM 2233 O O . PRO A 1 285 ? -5.286 8.933 3.726 1.00 43.53 285 PRO A O 1
ATOM 2236 N N . LEU A 1 286 ? -4.224 7.028 4.355 1.00 49.53 286 LEU A N 1
ATOM 2237 C CA . LEU A 1 286 ? -3.290 7.441 5.451 1.00 49.53 286 LEU A CA 1
ATOM 2238 C C . LEU A 1 286 ? -3.578 6.854 6.834 1.00 49.53 286 LEU A C 1
ATOM 2240 O O . LEU A 1 286 ? -2.756 6.995 7.745 1.00 49.53 286 LEU A O 1
ATOM 2244 N N . CYS A 1 287 ? -4.730 6.221 7.037 1.00 49.09 287 CYS A N 1
ATOM 2245 C CA . CYS A 1 287 ? -4.962 5.526 8.288 1.00 49.09 287 CYS A CA 1
ATOM 2246 C C . CYS A 1 287 ? -4.324 4.136 8.231 1.00 49.09 287 CYS A C 1
ATOM 2248 O O . CYS A 1 287 ? -4.877 3.214 7.630 1.00 49.09 287 CYS A O 1
ATOM 2250 N N . THR A 1 288 ? -3.206 3.947 8.948 1.00 49.75 288 THR A N 1
ATOM 2251 C CA . THR A 1 288 ? -2.980 2.656 9.621 1.00 49.75 288 THR A CA 1
ATOM 2252 C C . THR A 1 288 ? -4.293 2.308 10.309 1.00 49.75 288 THR A C 1
ATOM 2254 O O . THR A 1 288 ? -4.899 3.210 10.878 1.00 49.75 288 THR A O 1
ATOM 2257 N N . ILE A 1 289 ? -4.748 1.057 10.191 1.00 55.47 289 ILE A N 1
ATOM 2258 C CA . ILE A 1 289 ? -6.081 0.547 10.570 1.00 55.47 289 ILE A CA 1
ATOM 2259 C C . ILE A 1 289 ? -6.424 0.910 12.029 1.00 55.47 289 ILE A C 1
ATOM 2261 O O . ILE A 1 289 ? -6.339 0.083 12.936 1.00 55.47 289 ILE A O 1
ATOM 2265 N N . LEU A 1 290 ? -6.778 2.163 12.287 1.00 60.94 290 LEU A N 1
ATOM 2266 C CA . LEU A 1 290 ? -7.093 2.680 13.600 1.00 60.94 290 LEU A CA 1
ATOM 2267 C C . LEU A 1 290 ? -8.603 2.773 13.630 1.00 60.94 290 LEU A C 1
ATOM 2269 O O . LEU A 1 290 ? -9.209 3.757 13.211 1.00 60.94 290 LEU A O 1
ATOM 2273 N N . ARG A 1 291 ? -9.222 1.682 14.070 1.00 81.06 291 ARG A N 1
ATOM 2274 C CA . ARG A 1 291 ? -10.664 1.675 14.256 1.00 81.06 291 ARG A CA 1
ATOM 2275 C C . ARG A 1 291 ? -11.005 2.534 15.463 1.00 81.06 291 ARG A C 1
ATOM 2277 O O . ARG A 1 291 ? -10.472 2.307 16.551 1.00 81.06 291 ARG A O 1
ATOM 2284 N N . ALA A 1 292 ? -11.940 3.463 15.298 1.00 85.44 292 ALA A N 1
ATOM 2285 C CA . ALA A 1 292 ? -12.647 3.989 16.457 1.00 85.44 292 ALA A CA 1
ATOM 2286 C C . ALA A 1 292 ? -13.425 2.846 17.107 1.00 85.44 292 ALA A C 1
ATOM 2288 O O . ALA A 1 292 ? -13.851 1.921 16.414 1.00 85.44 292 ALA A O 1
ATOM 2289 N N . SER A 1 293 ? -13.620 2.899 18.422 1.00 90.88 293 SER A N 1
ATOM 2290 C CA . SER A 1 293 ? -14.409 1.893 19.129 1.00 90.88 293 SER A CA 1
ATOM 2291 C C . SER A 1 293 ? -15.406 2.537 20.077 1.00 90.88 293 SER A C 1
ATOM 2293 O O . SER A 1 293 ? -15.142 3.598 20.644 1.00 90.88 293 SER A O 1
ATOM 2295 N N . LEU A 1 294 ? -16.558 1.892 20.237 1.00 92.31 294 LEU A N 1
ATOM 2296 C CA . LEU A 1 294 ? -17.568 2.268 21.214 1.00 92.31 294 LEU A CA 1
ATOM 2297 C C . LEU A 1 294 ? -18.157 1.010 21.842 1.00 92.31 294 LEU A C 1
ATOM 2299 O O . LEU A 1 294 ? -18.648 0.124 21.141 1.00 92.31 294 LEU A O 1
ATOM 2303 N N . THR A 1 295 ? -18.121 0.941 23.169 1.00 92.62 295 THR A N 1
ATOM 2304 C CA . THR A 1 295 ? -18.745 -0.145 23.927 1.00 92.62 295 THR A CA 1
ATOM 2305 C C . THR A 1 295 ? -20.182 0.213 24.265 1.00 92.62 295 THR A C 1
ATOM 2307 O O . THR A 1 295 ? -20.447 1.243 24.885 1.00 92.62 295 THR A O 1
ATOM 2310 N N . ILE A 1 296 ? -21.098 -0.669 23.875 1.00 89.56 296 ILE A N 1
ATOM 2311 C CA . ILE A 1 296 ? -22.504 -0.623 24.252 1.00 89.56 296 ILE A CA 1
ATOM 2312 C C . ILE A 1 296 ? -22.693 -1.553 25.442 1.00 89.56 296 ILE A C 1
ATOM 2314 O O . ILE A 1 296 ? -22.447 -2.755 25.350 1.00 89.56 296 ILE A O 1
ATOM 2318 N N . ASN A 1 297 ? -23.121 -0.989 26.562 1.00 85.56 297 ASN A N 1
ATOM 2319 C CA . ASN A 1 297 ? -23.481 -1.723 27.759 1.00 85.56 297 ASN A CA 1
ATOM 2320 C C . ASN A 1 297 ? -24.956 -2.112 27.678 1.00 85.56 297 ASN A C 1
ATOM 2322 O O . ASN A 1 297 ? -25.828 -1.261 27.469 1.00 85.56 297 ASN A O 1
ATOM 2326 N N . ILE A 1 298 ? -25.226 -3.401 27.861 1.00 80.50 298 ILE A N 1
ATOM 2327 C CA . ILE A 1 298 ? -26.577 -3.938 27.924 1.00 80.50 298 ILE A CA 1
ATOM 2328 C C . ILE A 1 298 ? -27.017 -4.007 29.373 1.00 80.50 298 ILE A C 1
ATOM 2330 O O . ILE A 1 298 ? -26.498 -4.780 30.179 1.00 80.50 298 ILE A O 1
ATOM 2334 N N . CYS A 1 299 ? -28.029 -3.214 29.692 1.00 73.31 299 CYS A N 1
ATOM 2335 C CA . CYS A 1 299 ? -28.745 -3.320 30.944 1.00 73.31 299 CYS A CA 1
ATOM 2336 C C . CYS A 1 299 ? -29.821 -4.406 30.810 1.00 73.31 299 CYS A C 1
ATOM 2338 O O . CYS A 1 299 ? -30.599 -4.430 29.856 1.00 73.31 299 CYS A O 1
ATOM 2340 N N . VAL A 1 300 ? -29.898 -5.319 31.773 1.00 69.12 300 VAL A N 1
ATOM 2341 C CA . VAL A 1 300 ? -31.005 -6.279 31.854 1.00 69.12 300 VAL A CA 1
ATOM 2342 C C . VAL A 1 300 ? -32.190 -5.596 32.525 1.00 69.12 300 VAL A C 1
ATOM 2344 O O . VAL A 1 300 ? -32.047 -5.065 33.621 1.00 69.12 300 VAL A O 1
ATOM 2347 N N . ASN A 1 301 ? -33.354 -5.612 31.864 1.00 64.50 301 ASN A N 1
ATOM 2348 C CA . ASN A 1 301 ? -34.594 -4.968 32.323 1.00 64.50 301 ASN A CA 1
ATOM 2349 C C . ASN A 1 301 ? -34.930 -5.303 33.783 1.00 64.50 301 ASN A C 1
ATOM 2351 O O . ASN A 1 301 ? -35.202 -4.410 34.587 1.00 64.50 301 ASN A O 1
ATOM 2355 N N . ASN A 1 302 ? -34.864 -6.598 34.095 1.00 65.81 302 ASN A N 1
ATOM 2356 C CA . ASN A 1 302 ? -35.088 -7.157 35.414 1.00 65.81 302 ASN A CA 1
ATOM 2357 C C . ASN A 1 302 ? -33.928 -8.090 35.748 1.00 65.81 302 ASN A C 1
ATOM 2359 O O . ASN A 1 302 ? -33.631 -9.003 34.975 1.00 65.81 302 ASN A O 1
ATOM 2363 N N . GLN A 1 303 ? -33.306 -7.893 36.906 1.00 70.62 303 GLN A N 1
ATOM 2364 C CA . GLN A 1 303 ? -32.272 -8.794 37.406 1.00 70.62 303 GLN A CA 1
ATOM 2365 C C . GLN A 1 303 ? -32.670 -9.337 38.784 1.00 70.62 303 GLN A C 1
ATOM 2367 O O . GLN A 1 303 ? -33.038 -8.587 39.691 1.00 70.62 303 GLN A O 1
ATOM 2372 N N . ILE A 1 304 ? -32.598 -10.665 38.917 1.00 70.00 304 ILE A N 1
ATOM 2373 C CA . ILE A 1 304 ? -32.709 -11.374 40.194 1.00 70.00 304 ILE A CA 1
ATOM 2374 C C . ILE A 1 304 ? -31.294 -11.540 40.739 1.00 70.00 304 ILE A C 1
ATOM 2376 O O . ILE A 1 304 ? -30.406 -12.048 40.049 1.00 70.00 304 ILE A O 1
ATOM 2380 N N . ILE A 1 305 ? -31.077 -11.079 41.963 1.00 74.38 305 ILE A N 1
ATOM 2381 C CA . ILE A 1 305 ? -29.772 -11.149 42.620 1.00 74.38 305 ILE A CA 1
ATOM 2382 C C . ILE A 1 305 ? -29.578 -12.571 43.176 1.00 74.38 305 ILE A C 1
ATOM 2384 O O . ILE A 1 305 ? -30.520 -13.129 43.736 1.00 74.38 305 ILE A O 1
ATOM 2388 N N . PRO A 1 306 ? -28.401 -13.199 42.994 1.00 68.75 306 PRO A N 1
ATOM 2389 C CA . PRO A 1 306 ? -28.174 -14.582 43.403 1.00 68.75 306 PRO A CA 1
ATOM 2390 C C . PRO A 1 306 ? -28.223 -14.788 44.922 1.00 68.75 306 PRO A C 1
ATOM 2392 O O . PRO A 1 306 ? -27.836 -13.920 45.705 1.00 68.75 306 PRO A O 1
ATOM 2395 N N . ASN A 1 307 ? -28.631 -15.998 45.315 1.00 62.69 307 ASN A N 1
ATOM 2396 C CA . ASN A 1 307 ? -28.738 -16.437 46.702 1.00 62.69 307 ASN A CA 1
ATOM 2397 C C . ASN A 1 307 ? -27.368 -16.392 47.402 1.00 62.69 307 ASN A C 1
ATOM 2399 O O . ASN A 1 307 ? -26.522 -17.251 47.180 1.00 62.69 307 ASN A O 1
ATOM 2403 N N . VAL A 1 308 ? -27.223 -15.424 48.310 1.00 64.06 308 VAL A N 1
ATOM 2404 C CA . VAL A 1 308 ? -26.103 -15.179 49.234 1.00 64.06 308 VAL A CA 1
ATOM 2405 C C . VAL A 1 308 ? -24.962 -14.329 48.653 1.00 64.06 308 VAL A C 1
ATOM 2407 O O . VAL A 1 308 ? -24.260 -14.710 47.720 1.00 64.06 308 VAL A O 1
ATOM 2410 N N . LEU A 1 309 ? -24.742 -13.162 49.267 1.00 70.06 309 LEU A N 1
ATOM 2411 C CA . LEU A 1 309 ? -23.646 -12.240 48.966 1.00 70.06 309 LEU A CA 1
ATOM 2412 C C . LEU A 1 309 ? -22.664 -12.230 50.142 1.00 70.06 309 LEU A C 1
ATOM 2414 O O . LEU A 1 309 ? -22.994 -11.748 51.226 1.00 70.06 309 LEU A O 1
ATOM 2418 N N . THR A 1 310 ? -21.464 -12.771 49.933 1.00 66.81 310 THR A N 1
ATOM 2419 C CA . THR A 1 310 ? -20.403 -12.850 50.947 1.00 66.81 310 THR A CA 1
ATOM 2420 C C . THR A 1 310 ? -19.202 -11.989 50.573 1.00 66.81 310 THR A C 1
ATOM 2422 O O . THR A 1 310 ? -18.748 -12.050 49.434 1.00 66.81 310 THR A O 1
ATOM 2425 N N . GLY A 1 311 ? -18.654 -11.257 51.547 1.00 63.31 311 GLY A N 1
ATOM 2426 C CA . GLY A 1 311 ? -17.237 -10.864 51.592 1.00 63.31 311 GLY A CA 1
ATOM 2427 C C . GLY A 1 311 ? -16.706 -9.839 50.580 1.00 63.31 311 GLY A C 1
ATOM 2428 O O . GLY A 1 311 ? -15.555 -9.445 50.717 1.00 63.31 311 GLY A O 1
ATOM 2429 N N . GLU A 1 312 ? -17.493 -9.372 49.608 1.00 69.38 312 GLU A N 1
ATOM 2430 C CA . GLU A 1 312 ? -17.042 -8.397 48.602 1.00 69.38 312 GLU A CA 1
ATOM 2431 C C . GLU A 1 312 ? -18.028 -7.240 48.412 1.00 69.38 312 GLU A C 1
ATOM 2433 O O . GLU A 1 312 ? -19.237 -7.379 48.627 1.00 69.38 312 GLU A O 1
ATOM 2438 N N . ASN A 1 313 ? -17.502 -6.099 47.958 1.00 75.00 313 ASN A N 1
ATOM 2439 C CA . ASN A 1 313 ? -18.303 -4.962 47.515 1.00 75.00 313 ASN A CA 1
ATOM 2440 C C . ASN A 1 313 ? -18.976 -5.308 46.180 1.00 75.00 313 ASN A C 1
ATOM 2442 O O . ASN A 1 313 ? -18.286 -5.519 45.183 1.00 75.00 313 ASN A O 1
ATOM 2446 N N . LYS A 1 314 ? -20.313 -5.338 46.134 1.00 81.69 314 LYS A N 1
ATOM 2447 C CA . LYS A 1 314 ? -21.076 -5.635 44.910 1.00 81.69 314 LYS A CA 1
ATOM 2448 C C . LYS A 1 314 ? -22.080 -4.537 44.590 1.00 81.69 314 LYS A C 1
ATOM 2450 O O . LYS A 1 314 ? -22.828 -4.091 45.458 1.00 81.69 314 LYS A O 1
ATOM 2455 N N . ILE A 1 315 ? -22.112 -4.139 43.319 1.00 83.50 315 ILE A N 1
ATOM 2456 C CA . ILE A 1 315 ? -23.057 -3.156 42.783 1.00 83.50 315 ILE A CA 1
ATOM 2457 C C . ILE A 1 315 ? -23.908 -3.839 41.711 1.00 83.50 315 ILE A C 1
ATOM 2459 O O . ILE A 1 315 ? -23.368 -4.348 40.730 1.00 83.50 315 ILE A O 1
ATOM 2463 N N . TYR A 1 316 ? -25.228 -3.829 41.888 1.00 81.31 316 TYR A N 1
ATOM 2464 C CA . TYR A 1 316 ? -26.202 -4.315 40.908 1.00 81.31 316 TYR A CA 1
ATOM 2465 C C . TYR A 1 316 ? -27.000 -3.140 40.347 1.00 81.31 316 TYR A C 1
ATOM 2467 O O . TYR A 1 316 ? -27.443 -2.277 41.109 1.00 81.31 316 TYR A O 1
ATOM 2475 N N . LYS A 1 317 ? -27.192 -3.112 39.024 1.00 80.81 317 LYS A N 1
ATOM 2476 C CA . LYS A 1 317 ? -27.910 -2.041 38.322 1.00 80.81 317 LYS A CA 1
ATOM 2477 C C . LYS A 1 317 ? -28.935 -2.624 37.345 1.00 80.81 317 LYS A C 1
ATOM 2479 O O . LYS A 1 317 ? -28.576 -3.490 36.554 1.00 80.81 317 LYS A O 1
ATOM 2484 N N . ALA A 1 318 ? -30.171 -2.125 37.362 1.00 74.12 318 ALA A N 1
ATOM 2485 C CA . ALA A 1 318 ? -31.195 -2.449 36.360 1.00 74.12 318 ALA A CA 1
ATOM 2486 C C . ALA A 1 318 ? -32.025 -1.207 35.979 1.00 74.12 318 ALA A C 1
ATOM 2488 O O . ALA A 1 318 ? -32.301 -0.368 36.829 1.00 74.12 318 ALA A O 1
ATOM 2489 N N . PRO A 1 319 ? -32.469 -1.047 34.724 1.00 68.38 319 PRO A N 1
ATOM 2490 C CA . PRO A 1 319 ? -33.140 0.174 34.292 1.00 68.38 319 PRO A CA 1
ATOM 2491 C C . PRO A 1 319 ? -34.596 0.214 34.762 1.00 68.38 319 PRO A C 1
ATOM 2493 O O . PRO A 1 319 ? -35.140 1.295 34.950 1.00 68.38 319 PRO A O 1
ATOM 2496 N N . ASN A 1 320 ? -35.211 -0.945 35.015 1.00 74.25 320 ASN A N 1
ATOM 2497 C CA . ASN A 1 320 ? -36.563 -1.036 35.550 1.00 74.25 320 ASN A CA 1
ATOM 2498 C C . ASN A 1 320 ? -36.562 -1.595 36.965 1.00 74.25 320 ASN A C 1
ATOM 2500 O O . ASN A 1 320 ? -36.819 -0.830 37.897 1.00 74.25 320 ASN A O 1
ATOM 2504 N N . SER A 1 321 ? -36.262 -2.888 37.148 1.00 78.19 321 SER A N 1
ATOM 2505 C CA . SER A 1 321 ? -36.369 -3.495 38.477 1.00 78.19 321 SER A CA 1
ATOM 2506 C C . SER A 1 321 ? -35.215 -4.402 38.897 1.00 78.19 321 SER A C 1
ATOM 2508 O O . SER A 1 321 ? -34.672 -5.168 38.101 1.00 78.19 321 SER A O 1
ATOM 2510 N N . LEU A 1 322 ? -34.868 -4.344 40.187 1.00 83.38 322 LEU A N 1
ATOM 2511 C CA . LEU A 1 322 ? -34.070 -5.376 40.854 1.00 83.38 322 LEU A CA 1
ATOM 2512 C C . LEU A 1 322 ? -34.917 -6.082 41.902 1.00 83.38 322 LEU A C 1
ATOM 2514 O O . LEU A 1 322 ? -35.638 -5.442 42.671 1.00 83.38 322 LEU A O 1
ATOM 2518 N N . GLN A 1 323 ? -34.773 -7.401 41.957 1.00 84.75 323 GLN A N 1
ATOM 2519 C CA . GLN A 1 323 ? -35.362 -8.228 43.000 1.00 84.75 323 GLN A CA 1
ATOM 2520 C C . GLN A 1 323 ? -34.246 -8.866 43.825 1.00 84.75 323 GLN A C 1
ATOM 2522 O O . GLN A 1 323 ? -33.384 -9.566 43.287 1.00 84.75 323 GLN A O 1
ATOM 2527 N N . LEU A 1 324 ? -34.267 -8.624 45.135 1.00 83.56 324 LEU A N 1
ATOM 2528 C CA . LEU A 1 324 ? -33.390 -9.284 46.096 1.00 83.56 324 LEU A CA 1
ATOM 2529 C C . LEU A 1 324 ? -34.198 -10.359 46.823 1.00 83.56 324 LEU A C 1
ATOM 2531 O O . LEU A 1 324 ? -35.215 -10.044 47.430 1.00 83.56 324 LEU A O 1
ATOM 2535 N N . ASN A 1 325 ? -33.752 -11.613 46.770 1.00 81.62 325 ASN A N 1
ATOM 2536 C CA . ASN A 1 325 ? -34.314 -12.728 47.548 1.00 81.62 325 ASN A CA 1
ATOM 2537 C C . ASN A 1 325 ? -33.260 -13.379 48.459 1.00 81.62 325 ASN A C 1
ATOM 2539 O O . ASN A 1 325 ? -33.377 -14.545 48.830 1.00 81.62 325 ASN A O 1
ATOM 2543 N N . SER A 1 326 ? -32.186 -12.648 48.743 1.00 76.69 326 SER A N 1
ATOM 2544 C CA . SER A 1 326 ? -30.906 -13.230 49.129 1.00 76.69 326 SER A CA 1
ATOM 2545 C C . SER A 1 326 ? -30.458 -12.757 50.511 1.00 76.69 326 SER A C 1
ATOM 2547 O O . SER A 1 326 ? -30.901 -11.724 51.016 1.00 76.69 326 SER A O 1
ATOM 2549 N N . GLN A 1 327 ? -29.532 -13.501 51.118 1.00 83.19 327 GLN A N 1
ATOM 2550 C CA . GLN A 1 327 ? -28.859 -13.091 52.347 1.00 83.19 327 GLN A CA 1
ATOM 2551 C C . GLN A 1 327 ? -27.662 -12.180 52.033 1.00 83.19 327 GLN A C 1
ATOM 2553 O O . GLN A 1 327 ? -26.806 -12.537 51.223 1.00 83.19 327 GLN A O 1
ATOM 2558 N N . VAL A 1 328 ? -27.571 -11.031 52.701 1.00 85.00 328 VAL A N 1
ATOM 2559 C CA . VAL A 1 328 ? -26.391 -10.154 52.696 1.00 85.00 328 VAL A CA 1
ATOM 2560 C C . VAL A 1 328 ? -25.586 -10.464 53.953 1.00 85.00 328 VAL A C 1
ATOM 2562 O O . VAL A 1 328 ? -26.053 -10.208 55.065 1.00 85.00 328 VAL A O 1
ATOM 2565 N N . ALA A 1 329 ? -24.420 -11.091 53.791 1.00 85.69 329 ALA A N 1
ATOM 2566 C CA . ALA A 1 329 ? -23.624 -11.559 54.919 1.00 85.69 329 ALA A CA 1
ATOM 2567 C C . ALA A 1 329 ? -22.926 -10.410 55.665 1.00 85.69 329 ALA A C 1
ATOM 2569 O O . ALA A 1 329 ? -22.649 -9.356 55.092 1.00 85.69 329 ALA A O 1
ATOM 2570 N N . SER A 1 330 ? -22.600 -10.632 56.941 1.00 85.56 330 SER A N 1
ATOM 2571 C CA . SER A 1 330 ? -21.789 -9.700 57.735 1.00 85.56 330 SER A CA 1
ATOM 2572 C C . SER A 1 330 ? -20.464 -9.380 57.020 1.00 85.56 330 SER A C 1
ATOM 2574 O O . SER A 1 330 ? -19.827 -10.273 56.460 1.00 85.56 330 SER A O 1
ATOM 2576 N N . GLY A 1 331 ? -20.076 -8.102 56.983 1.00 84.38 331 GLY A N 1
ATOM 2577 C CA . GLY A 1 331 ? -18.899 -7.611 56.260 1.00 84.38 331 GLY A CA 1
ATOM 2578 C C . GLY A 1 331 ? -19.096 -7.342 54.761 1.00 84.38 331 GLY A C 1
ATOM 2579 O O . GLY A 1 331 ? -18.188 -6.802 54.136 1.00 84.38 331 GLY A O 1
ATOM 2580 N N . ALA A 1 332 ? -20.249 -7.671 54.163 1.00 85.19 332 ALA A N 1
ATOM 2581 C CA . ALA A 1 332 ? -20.529 -7.336 52.763 1.00 85.19 332 ALA A CA 1
ATOM 2582 C C . ALA A 1 332 ? -20.981 -5.871 52.599 1.00 85.19 332 ALA A C 1
ATOM 2584 O O . ALA A 1 332 ? -21.761 -5.370 53.411 1.00 85.19 332 ALA A O 1
ATOM 2585 N N . ASN A 1 333 ? -20.564 -5.210 51.510 1.00 87.06 333 ASN A N 1
ATOM 2586 C CA . ASN A 1 333 ? -21.164 -3.949 51.057 1.00 87.06 333 ASN A CA 1
ATOM 2587 C C . ASN A 1 333 ? -21.958 -4.196 49.766 1.00 87.06 333 ASN A C 1
ATOM 2589 O O . ASN A 1 333 ? -21.382 -4.520 48.727 1.00 87.06 333 ASN A O 1
ATOM 2593 N N . LEU A 1 334 ? -23.275 -4.012 49.818 1.00 86.50 334 LEU A N 1
ATOM 2594 C CA . LEU A 1 334 ? -24.174 -4.162 48.676 1.00 86.50 334 LEU A CA 1
ATOM 2595 C C . LEU A 1 334 ? -24.773 -2.814 48.277 1.00 86.50 334 LEU A C 1
ATOM 2597 O O . LEU A 1 334 ? -25.389 -2.145 49.106 1.00 86.50 334 LEU A O 1
ATOM 2601 N N . GLN A 1 335 ? -24.671 -2.462 46.995 1.00 88.12 335 GLN A N 1
ATOM 2602 C CA . GLN A 1 335 ? -25.396 -1.338 46.404 1.00 88.12 335 GLN A CA 1
ATOM 2603 C C . GLN A 1 335 ? -26.336 -1.814 45.293 1.00 88.12 335 GLN A C 1
ATOM 2605 O O . GLN A 1 335 ? -25.910 -2.470 44.343 1.00 88.12 335 GLN A O 1
ATOM 2610 N N . LEU A 1 336 ? -27.615 -1.461 45.402 1.00 85.00 336 LEU A N 1
ATOM 2611 C CA . LEU A 1 336 ? -28.649 -1.725 44.405 1.00 85.00 336 LEU A CA 1
ATOM 2612 C C . LEU A 1 336 ? -29.099 -0.415 43.769 1.00 85.00 336 LEU A C 1
ATOM 2614 O O . LEU A 1 336 ? -29.439 0.527 44.485 1.00 85.00 336 LEU A O 1
ATOM 2618 N N . GLN A 1 337 ? -29.143 -0.368 42.443 1.00 85.12 337 GLN A N 1
ATOM 2619 C CA . GLN A 1 337 ? -29.655 0.775 41.691 1.00 85.12 337 GLN A CA 1
ATOM 2620 C C . GLN A 1 337 ? -30.693 0.294 40.680 1.00 85.12 337 GLN A C 1
ATOM 2622 O O . GLN A 1 337 ? -30.368 -0.504 39.800 1.00 85.12 337 GLN A O 1
ATOM 2627 N N . ALA A 1 338 ? -31.938 0.753 40.802 1.00 81.75 338 ALA A N 1
ATOM 2628 C CA . ALA A 1 338 ? -32.972 0.458 39.813 1.00 81.75 338 ALA A CA 1
ATOM 2629 C C . ALA A 1 338 ? -33.661 1.722 39.307 1.00 81.75 338 ALA A C 1
ATOM 2631 O O . ALA A 1 338 ? -33.885 2.636 40.086 1.00 81.75 338 ALA A O 1
ATOM 2632 N N . GLY A 1 339 ? -34.035 1.792 38.032 1.00 75.31 339 GLY A N 1
ATOM 2633 C CA . GLY A 1 339 ? -34.683 3.002 37.510 1.00 75.31 339 GLY A CA 1
ATOM 2634 C C . GLY A 1 339 ? -36.144 3.176 37.932 1.00 75.31 339 GLY A C 1
ATOM 2635 O O . GLY A 1 339 ? -36.603 4.311 38.007 1.00 75.31 339 GLY A O 1
ATOM 2636 N N . SER A 1 340 ? -36.861 2.092 38.254 1.00 80.56 340 SER A N 1
ATOM 2637 C CA . SER A 1 340 ? -38.278 2.162 38.655 1.00 80.56 340 SER A CA 1
ATOM 2638 C C . SER A 1 340 ? -38.570 1.496 39.998 1.00 80.56 340 SER A C 1
ATOM 2640 O O . SER A 1 340 ? -39.268 2.073 40.828 1.00 80.56 340 SER A O 1
ATOM 2642 N N . GLN A 1 341 ? -38.063 0.282 40.232 1.00 82.12 341 GLN A N 1
ATOM 2643 C CA . GLN A 1 341 ? -38.466 -0.515 41.390 1.00 82.12 341 GLN A CA 1
ATOM 2644 C C . GLN A 1 341 ? -37.316 -1.326 41.989 1.00 82.12 341 GLN A C 1
ATOM 2646 O O . GLN A 1 341 ? -36.609 -2.058 41.303 1.00 82.12 341 GLN A O 1
ATOM 2651 N N . LEU A 1 342 ? -37.193 -1.273 43.313 1.00 86.25 342 LEU A N 1
ATOM 2652 C CA . LEU A 1 342 ? -36.409 -2.225 44.094 1.00 86.25 342 LEU A CA 1
ATOM 2653 C C . LEU A 1 342 ? -37.371 -3.059 44.928 1.00 86.25 342 LEU A C 1
ATOM 2655 O O . LEU A 1 342 ? -38.152 -2.512 45.704 1.00 86.25 342 LEU A O 1
ATOM 2659 N N . LEU A 1 343 ? -37.326 -4.376 44.759 1.00 85.19 343 LEU A N 1
ATOM 2660 C CA . LEU A 1 343 ? -38.174 -5.298 45.497 1.00 85.19 343 LEU A CA 1
ATOM 2661 C C . LEU A 1 343 ? -37.317 -6.179 46.403 1.00 85.19 343 LEU A C 1
ATOM 2663 O O . LEU A 1 343 ? -36.520 -6.990 45.934 1.00 85.19 343 LEU A O 1
ATOM 2667 N N . LEU A 1 344 ? -37.510 -6.025 47.711 1.00 85.75 344 LEU A N 1
ATOM 2668 C CA . LEU A 1 344 ? -36.983 -6.948 48.709 1.00 85.75 344 LEU A CA 1
ATOM 2669 C C . LEU A 1 344 ? -38.019 -8.051 48.909 1.00 85.75 344 LEU A C 1
ATOM 2671 O O . LEU A 1 344 ? -39.097 -7.814 49.452 1.00 85.75 344 LEU A O 1
ATOM 2675 N N . LEU A 1 345 ? -37.717 -9.242 48.408 1.00 83.94 345 LEU A N 1
ATOM 2676 C CA . LEU A 1 345 ? -38.604 -10.391 48.496 1.00 83.94 345 LEU A CA 1
ATOM 2677 C C . LEU A 1 345 ? -38.558 -10.998 49.902 1.00 83.94 345 LEU A C 1
ATOM 2679 O O . LEU A 1 345 ? -37.569 -10.875 50.634 1.00 83.94 345 LEU A O 1
ATOM 2683 N N . GLN A 1 346 ? -39.643 -11.676 50.271 1.00 80.44 346 GLN A N 1
ATOM 2684 C CA . GLN A 1 346 ? -39.738 -12.419 51.524 1.00 80.44 346 GLN A CA 1
ATOM 2685 C C . GLN A 1 346 ? -38.586 -13.434 51.619 1.00 80.44 346 GLN A C 1
ATOM 2687 O O . GLN A 1 346 ? -38.364 -14.209 50.693 1.00 80.44 346 GLN A O 1
ATOM 2692 N N . GLY A 1 347 ? -37.839 -13.401 52.727 1.00 78.38 347 GLY A N 1
ATOM 2693 C CA . GLY A 1 347 ? -36.611 -14.190 52.905 1.00 78.38 347 GLY A CA 1
ATOM 2694 C C . GLY A 1 347 ? -35.309 -13.402 52.714 1.00 78.38 347 GLY A C 1
ATOM 2695 O O . GLY A 1 347 ? -34.242 -13.923 53.031 1.00 78.38 347 GLY A O 1
ATOM 2696 N N . THR A 1 348 ? -35.378 -12.137 52.282 1.00 84.38 348 THR A N 1
ATOM 2697 C CA . THR A 1 348 ? -34.220 -11.230 52.323 1.00 84.38 348 THR A CA 1
ATOM 2698 C C . THR A 1 348 ? -33.744 -11.058 53.766 1.00 84.38 348 THR A C 1
ATOM 2700 O O . THR A 1 348 ? -34.515 -10.647 54.633 1.00 84.38 348 THR A O 1
ATOM 2703 N N . ASN A 1 349 ? -32.468 -11.350 54.021 1.00 86.56 349 ASN A N 1
ATOM 2704 C CA . ASN A 1 349 ? -31.856 -11.239 55.345 1.00 86.56 349 ASN A CA 1
ATOM 2705 C C . ASN A 1 349 ? -30.571 -10.412 55.256 1.00 86.56 349 ASN A C 1
ATOM 2707 O O . ASN A 1 349 ? -29.600 -10.843 54.638 1.00 86.56 349 ASN A O 1
ATOM 2711 N N . ILE A 1 350 ? -30.567 -9.230 55.869 1.00 87.38 350 ILE A N 1
ATOM 2712 C CA . ILE A 1 350 ? -29.405 -8.339 55.919 1.00 87.38 350 ILE A CA 1
ATOM 2713 C C . ILE A 1 350 ? -28.754 -8.503 57.293 1.00 87.38 350 ILE A C 1
ATOM 2715 O O . ILE A 1 350 ? -29.318 -8.095 58.307 1.00 87.38 350 ILE A O 1
ATOM 2719 N N . GLN A 1 351 ? -27.584 -9.142 57.339 1.00 89.94 351 GLN A N 1
ATOM 2720 C CA . GLN A 1 351 ? -26.912 -9.449 58.600 1.00 89.94 351 GLN A CA 1
ATOM 2721 C C . GLN A 1 351 ? -26.236 -8.220 59.216 1.00 89.94 351 GLN A C 1
ATOM 2723 O O . GLN A 1 351 ? -25.722 -7.345 58.515 1.00 89.94 351 GLN A O 1
ATOM 2728 N N . SER A 1 352 ? -26.173 -8.196 60.550 1.00 87.56 352 SER A N 1
ATOM 2729 C CA . SER A 1 352 ? -25.431 -7.180 61.303 1.00 87.56 352 SER A CA 1
ATOM 2730 C C . SER A 1 352 ? -23.959 -7.127 60.870 1.00 87.56 352 SER A C 1
ATOM 2732 O O . SER A 1 352 ? -23.312 -8.163 60.704 1.00 87.56 352 SER A O 1
ATOM 2734 N N . GLY A 1 353 ? -23.436 -5.916 60.659 1.00 85.44 353 GLY A N 1
ATOM 2735 C CA . GLY A 1 353 ? -22.080 -5.680 60.150 1.00 85.44 353 GLY A CA 1
ATOM 2736 C C . GLY A 1 353 ? -21.966 -5.617 58.622 1.00 85.44 353 GLY A C 1
ATOM 2737 O O . GLY A 1 353 ? -20.855 -5.515 58.114 1.00 85.44 353 GLY A O 1
ATOM 2738 N N . SER A 1 354 ? -23.076 -5.693 57.882 1.00 88.56 354 SER A N 1
ATOM 2739 C CA . SER A 1 354 ? -23.115 -5.388 56.444 1.00 88.56 354 SER A CA 1
ATOM 2740 C C . SER A 1 354 ? -23.486 -3.923 56.184 1.00 88.56 354 SER A C 1
ATOM 2742 O O . SER A 1 354 ? -24.061 -3.252 57.043 1.00 88.56 354 SER A O 1
ATOM 2744 N N . VAL A 1 355 ? -23.182 -3.431 54.983 1.00 87.62 355 VAL A N 1
ATOM 2745 C CA . VAL A 1 355 ? -23.702 -2.161 54.464 1.00 87.62 355 VAL A CA 1
ATOM 2746 C C . VAL A 1 355 ? -24.626 -2.465 53.299 1.00 87.62 355 VAL A C 1
ATOM 2748 O O . VAL A 1 355 ? -24.251 -3.149 52.346 1.00 87.62 355 VAL A O 1
ATOM 2751 N N . PHE A 1 356 ? -25.836 -1.924 53.366 1.00 88.25 356 PHE A N 1
ATOM 2752 C CA . PHE A 1 356 ? -26.838 -2.049 52.322 1.00 88.25 356 PHE A CA 1
ATOM 2753 C C . PHE A 1 356 ? -27.263 -0.660 51.852 1.00 88.25 356 PHE A C 1
ATOM 2755 O O . PHE A 1 356 ? -27.753 0.146 52.644 1.00 88.25 356 PHE A O 1
ATOM 2762 N N . LYS A 1 357 ? -27.086 -0.388 50.560 1.00 88.56 357 LYS A N 1
ATOM 2763 C CA . LYS A 1 357 ? -27.516 0.851 49.914 1.00 88.56 357 LYS A CA 1
ATOM 2764 C C . LYS A 1 357 ? -28.453 0.528 48.756 1.00 88.56 357 LYS A C 1
ATOM 2766 O O . LYS A 1 357 ? -28.127 -0.282 47.895 1.00 88.56 357 LYS A O 1
ATOM 2771 N N . SER A 1 358 ? -29.600 1.188 48.713 1.00 85.56 358 SER A N 1
ATOM 2772 C CA . SER A 1 358 ? -30.610 1.025 47.667 1.00 85.56 358 SER A CA 1
ATOM 2773 C C . SER A 1 358 ? -31.005 2.387 47.118 1.00 85.56 358 SER A C 1
ATOM 2775 O O . SER A 1 358 ? -31.373 3.267 47.894 1.00 85.56 358 SER A O 1
ATOM 2777 N N . GLU A 1 359 ? -30.950 2.560 45.803 1.00 87.12 359 GLU A N 1
ATOM 2778 C CA . GLU A 1 359 ? -31.272 3.822 45.136 1.00 87.12 359 GLU A CA 1
ATOM 2779 C C . GLU A 1 359 ? -32.202 3.583 43.944 1.00 87.12 359 GLU A C 1
ATOM 2781 O O . GLU A 1 359 ? -31.976 2.676 43.140 1.00 87.12 359 GLU A O 1
ATOM 2786 N N . ILE A 1 360 ? -33.229 4.429 43.810 1.00 82.56 360 ILE A N 1
ATOM 2787 C CA . ILE A 1 360 ? -33.969 4.545 42.555 1.00 82.56 360 ILE A CA 1
ATOM 2788 C C . ILE A 1 360 ? -33.250 5.575 41.688 1.00 82.56 360 ILE A C 1
ATOM 2790 O O . ILE A 1 360 ? -33.308 6.772 41.963 1.00 82.56 360 ILE A O 1
ATOM 2794 N N . LYS A 1 361 ? -32.505 5.098 40.692 1.00 73.25 361 LYS A N 1
ATOM 2795 C CA . LYS A 1 361 ? -31.700 5.921 39.787 1.00 73.25 361 LYS A CA 1
ATOM 2796 C C . LYS A 1 361 ? -31.631 5.240 38.423 1.00 73.25 361 LYS A C 1
ATOM 2798 O O . LYS A 1 361 ? -31.494 4.019 38.352 1.00 73.25 361 LYS A O 1
ATOM 2803 N N . SER A 1 362 ? -31.734 6.020 37.346 1.00 60.66 362 SER A N 1
ATOM 2804 C CA . SER A 1 362 ? -31.582 5.492 35.985 1.00 60.66 362 SER A CA 1
ATOM 2805 C C . SER A 1 362 ? -30.206 4.831 35.810 1.00 60.66 362 SER A C 1
ATOM 2807 O O . SER A 1 362 ? -29.226 5.260 36.420 1.00 60.66 362 SER A O 1
ATOM 2809 N N . CYS A 1 363 ? -30.100 3.802 34.961 1.00 60.62 363 CYS A N 1
ATOM 2810 C CA . CYS A 1 363 ? -28.803 3.181 34.648 1.00 60.62 363 CYS A CA 1
ATOM 2811 C C . CYS A 1 363 ? -27.829 4.119 33.916 1.00 60.62 363 CYS A C 1
ATOM 2813 O O . CYS A 1 363 ? -26.657 3.780 33.781 1.00 60.62 363 CYS A O 1
ATOM 2815 N N . SER A 1 364 ? -28.319 5.260 33.434 1.00 54.84 364 SER A N 1
ATOM 2816 C CA . SER A 1 364 ? -27.612 6.211 32.577 1.00 54.84 364 SER A CA 1
ATOM 2817 C C . SER A 1 364 ? -26.807 7.291 33.315 1.00 54.84 364 SER A C 1
ATOM 2819 O O . SER A 1 364 ? -26.235 8.139 32.637 1.00 54.84 364 SER A O 1
ATOM 2821 N N . GLU A 1 365 ? -26.720 7.270 34.653 1.00 44.34 365 GLU A N 1
ATOM 2822 C CA . GLU A 1 365 ? -25.980 8.286 35.434 1.00 44.34 365 GLU A CA 1
ATOM 2823 C C . GLU A 1 365 ? -24.973 7.741 36.449 1.00 44.34 365 GLU A C 1
ATOM 2825 O O . GLU A 1 365 ? -25.369 6.979 37.369 1.00 44.34 365 GLU A O 1
#

Mean predicted aligned error: 13.42 Å

Solvent-accessible surface area (backbone atoms only — not comparable to full-atom values): 19369 Å² total; per-residue (Å²): 74,68,43,60,46,91,53,48,61,93,47,95,48,68,65,61,56,52,50,70,69,53,58,49,71,37,38,38,31,39,20,34,31,24,67,55,4,72,82,47,80,50,39,16,52,58,28,68,77,41,43,81,74,66,25,44,32,22,27,34,38,48,27,27,47,64,39,71,79,40,64,57,88,66,17,27,68,70,49,49,58,51,28,57,55,35,30,48,73,53,52,32,55,25,39,30,36,33,48,35,60,39,71,58,52,76,70,39,44,55,50,48,48,53,51,38,53,49,32,52,76,72,69,30,46,37,34,41,27,44,57,38,57,69,42,46,64,69,53,68,78,54,37,66,29,36,32,31,26,52,69,50,81,55,74,82,84,44,82,45,46,70,74,51,32,80,29,29,28,39,23,22,43,63,42,87,45,41,68,59,40,53,52,41,45,52,40,39,48,76,69,49,34,40,43,70,36,72,30,48,41,88,72,28,56,66,86,57,88,43,52,58,58,38,44,52,48,58,63,65,66,52,69,79,60,47,63,46,56,69,45,71,43,42,56,86,42,73,38,56,38,32,38,85,70,47,94,47,66,29,38,30,27,73,48,97,80,62,92,67,64,80,46,69,46,72,53,50,78,46,68,56,80,48,70,42,52,37,30,38,38,58,64,49,72,79,59,69,92,68,57,27,70,42,61,32,41,47,33,46,51,66,43,77,51,69,81,55,45,70,73,48,82,45,78,49,72,10,50,36,26,35,38,39,55,23,40,38,31,55,62,14,36,42,38,42,33,9,38,71,37,79,43,80,38,90,73,50,40,80,36,80,69,40,47,81,45,79,44,80,40,56,73,88,116

Radius of gyration: 28.93 Å; Cα contacts (8 Å, |Δi|>4): 830; chains: 1; bounding box: 65×39×89 Å

Sequence (365 aa):
MVYYSYHDDSIPNAAKTNILTVKPDILIDNTPGGLYGPGNFNSGCIPSYYTQLGIKVFSNITGGYEATTRPPYTTSLANNLNRIIAIKVDQATRDFLDEVSSFPNTSQKAYLEAIYNKCQSEGLKLILNPRVDSFDPWLLSHCDYLVSDEEYDGRGLTSSEQVDLNKIIVISRSVTTQQTAENLTAAAYNNSFAFYYPSYDANYQVWDSWLQSYFQATVQSQPTLIINGNTNITIGQSTTLSMPSCSHPIEWYDNPTATQPISSGATITVFPATNQTYYADCKKPLCTILRASLTINICVNNQIIPNVLTGENKIYKAPNSLQLNSQVASGANLQLQAGSQLLLLQGTNIQSGSVFKSEIKSCSE

pLDDT: mean 87.47, std 11.05, range [40.41, 98.69]

Secondary structure (DSSP, 8-state):
-B--S---TTS--HHHHHHHHH--SEEEE--TTSSSGGGGTT-S--HHHHHTTT-EEEEEEE-HHHHTSS-HHHH-HHHHHHHHHHHHHTT-SEEEEES--SS--HHHHHHHHHHHHHHHHTT-EEEEE--SSS--GGGGGS-SEEEEESB--S----TTGGG-GGGEEEEE-S--SHHHHHHHHHHHHHTT-SEEEE-SSTTS----TTHHHHHHHHHHTS-----BS-SEEETT--EEEE-TT--S-EEEESSTT-SS-SEESSEEEE--SS-EEEEEEE--TT--S--EEEEEEEE-SEEEPPS-B-SSEEEEEESSEEEE-SEE-TT-EEEEEESSEEEE-TT-EE-TT-EEEEEE--TT-

Nearest PDB structures (foldseek):
  1n7k-assembly1_A  TM=5.178E-01  e=1.696E-03  Aeropyrum pernix
  6xyz-assembly1_A  TM=4.852E-01  e=1.986E-03  Flavobacterium johnsoniae UW101
  1zco-assembly1_A  TM=5.972E-01  e=7.483E-02  Pyrococcus furiosus
  4ml9-assembly1_A  TM=6.022E-01  e=2.143E-01  Sebaldella termitidis ATCC 33386
  6clu-assembly5_A  TM=4.841E-01  e=3.440E-01  Staphylococcus aureus